Protein AF-A0A7S0NY27-F1 (afdb_monomer)

Organism: NCBI:txid127549

Mean predicted aligned error: 8.91 Å

pLDDT: mean 78.9, std 15.4, range [34.88, 95.19]

Solvent-accessible surface area (backbone atoms only — not comparable to full-atom values): 14655 Å² total; per-residue (Å²): 107,62,59,84,73,70,43,72,44,74,47,71,33,46,51,64,72,60,32,51,53,50,50,63,72,40,64,70,94,49,47,93,37,47,49,79,40,77,20,35,76,50,55,65,92,68,48,92,71,49,67,56,54,61,47,61,33,28,34,35,48,33,35,66,87,72,66,32,57,86,40,78,48,30,31,25,65,60,76,28,65,92,87,46,78,40,64,48,92,64,55,20,78,40,67,69,57,39,54,52,53,49,41,72,78,51,57,48,44,46,68,57,25,48,54,29,18,65,74,68,75,45,87,50,54,55,49,26,55,52,40,21,48,65,75,25,53,46,69,46,74,28,41,36,40,42,56,73,80,84,77,74,67,93,82,62,86,86,59,49,45,56,66,49,73,85,62,79,55,38,60,66,43,79,42,82,51,74,50,42,46,44,40,45,58,71,45,43,55,61,63,40,84,56,55,28,44,47,28,44,36,33,50,48,57,49,38,54,72,69,51,43,49,51,36,49,53,50,40,42,59,56,49,34,40,80,75,39,69,72,63,85,88,61,63,87,50,60,58,31,37,32,36,52,56,90,81,73,63,90,87,69,67,60,85,49,120

Structure (mmCIF, N/CA/C/O backbone):
data_AF-A0A7S0NY27-F1
#
_entry.id   AF-A0A7S0NY27-F1
#
loop_
_atom_site.group_PDB
_atom_site.id
_atom_site.type_symbol
_atom_site.label_atom_id
_atom_site.label_alt_id
_atom_site.label_comp_id
_atom_site.label_asym_id
_atom_site.label_entity_id
_atom_site.label_seq_id
_atom_site.pdbx_PDB_ins_code
_atom_site.Cartn_x
_atom_site.Cartn_y
_atom_site.Cartn_z
_atom_site.occupancy
_atom_site.B_iso_or_equiv
_atom_site.auth_seq_id
_atom_site.auth_comp_id
_atom_site.auth_asym_id
_atom_site.auth_atom_id
_atom_site.pdbx_PDB_model_num
ATOM 1 N N . GLN A 1 1 ? 2.245 -14.962 11.519 1.00 76.44 1 GLN A N 1
ATOM 2 C CA . GLN A 1 1 ? 2.366 -15.461 12.905 1.00 76.44 1 GLN A CA 1
ATOM 3 C C . GLN A 1 1 ? 1.130 -15.130 13.735 1.00 76.44 1 GLN A C 1
ATOM 5 O O . GLN A 1 1 ? 0.535 -16.073 14.219 1.00 76.44 1 GLN A O 1
ATOM 10 N N . ALA A 1 2 ? 0.656 -13.877 13.803 1.00 84.69 2 ALA A N 1
ATOM 11 C CA . ALA A 1 2 ? -0.540 -13.507 14.587 1.00 84.69 2 ALA A CA 1
ATOM 12 C C . ALA A 1 2 ? -1.776 -14.407 14.354 1.00 84.69 2 ALA A C 1
ATOM 14 O O . ALA A 1 2 ? -2.325 -14.956 15.303 1.00 84.69 2 ALA A O 1
ATOM 15 N N . VAL A 1 3 ? -2.157 -14.648 13.091 1.00 86.94 3 VAL A N 1
ATOM 16 C CA . VAL A 1 3 ? -3.273 -15.557 12.752 1.00 86.94 3 VAL A CA 1
ATOM 17 C C . VAL A 1 3 ? -3.019 -16.989 13.246 1.00 86.94 3 VAL A C 1
ATOM 19 O O . VAL A 1 3 ? -3.910 -17.614 13.812 1.00 86.94 3 VAL A O 1
ATOM 22 N N . LYS A 1 4 ? -1.785 -17.500 13.104 1.00 84.69 4 LYS A N 1
ATOM 23 C CA . LYS A 1 4 ? -1.393 -18.823 13.631 1.00 84.69 4 LYS A CA 1
ATOM 24 C C . LYS A 1 4 ? -1.469 -18.878 15.162 1.00 84.69 4 LYS A C 1
ATOM 26 O O . LYS A 1 4 ? -1.720 -19.938 15.714 1.00 84.69 4 LYS A O 1
ATOM 31 N N . SER A 1 5 ? -1.294 -17.741 15.831 1.00 87.94 5 SER A N 1
ATOM 32 C CA . SER A 1 5 ? -1.462 -17.568 17.277 1.00 87.94 5 SER A CA 1
ATOM 33 C C . SER A 1 5 ? -2.918 -17.293 17.694 1.00 87.94 5 SER A C 1
ATOM 35 O O . SER A 1 5 ? -3.154 -16.877 18.823 1.00 87.94 5 SER A O 1
ATOM 37 N N . GLY A 1 6 ? -3.897 -17.492 16.802 1.00 88.62 6 GLY A N 1
ATOM 38 C CA . GLY A 1 6 ? -5.328 -17.425 17.118 1.00 88.62 6 GLY A CA 1
ATOM 39 C C . GLY A 1 6 ? -6.006 -16.072 16.884 1.00 88.62 6 GLY A C 1
ATOM 40 O O . GLY A 1 6 ? -7.193 -15.940 17.184 1.00 88.62 6 GLY A O 1
ATOM 41 N N . TRP A 1 7 ? -5.305 -15.076 16.336 1.00 88.62 7 TRP A N 1
ATOM 42 C CA . TRP A 1 7 ? -5.892 -13.758 16.075 1.00 88.62 7 TRP A CA 1
ATOM 43 C C . TRP A 1 7 ? -6.929 -13.811 14.950 1.00 88.62 7 TRP A C 1
ATOM 45 O O . TRP A 1 7 ? -6.708 -14.461 13.927 1.00 88.62 7 TRP A O 1
ATOM 55 N N . ASN A 1 8 ? -8.021 -13.063 15.127 1.00 90.00 8 ASN A N 1
ATOM 56 C CA . ASN A 1 8 ? -8.934 -12.733 14.037 1.00 90.00 8 ASN A CA 1
ATOM 57 C C . ASN A 1 8 ? -8.374 -11.543 13.251 1.00 90.00 8 ASN A C 1
ATOM 59 O O . ASN A 1 8 ? -7.813 -10.620 13.844 1.00 90.00 8 ASN A O 1
ATOM 63 N N . ALA A 1 9 ? -8.522 -11.557 11.930 1.00 90.56 9 ALA A N 1
ATOM 64 C CA . ALA A 1 9 ? -7.991 -10.527 11.052 1.00 90.56 9 ALA A CA 1
ATOM 65 C C . ALA A 1 9 ? -8.989 -10.145 9.958 1.00 90.56 9 ALA A C 1
ATOM 67 O O . ALA A 1 9 ? -9.678 -10.990 9.387 1.00 90.56 9 ALA A O 1
ATOM 68 N N . VAL A 1 10 ? -8.992 -8.857 9.628 1.00 91.50 10 VAL A N 1
ATOM 69 C CA . VAL A 1 10 ? -9.555 -8.329 8.388 1.00 91.50 10 VAL A CA 1
ATOM 70 C C . VAL A 1 10 ? -8.381 -7.822 7.568 1.00 91.50 10 VAL A C 1
ATOM 72 O O . VAL A 1 10 ? -7.611 -7.000 8.059 1.00 91.50 10 VAL A O 1
ATOM 75 N N . LEU A 1 11 ? -8.212 -8.338 6.354 1.00 92.81 11 LEU A N 1
ATOM 76 C CA . LEU A 1 11 ? -7.146 -7.916 5.450 1.00 92.81 11 LEU A CA 1
ATOM 77 C C . LEU A 1 11 ? -7.759 -7.254 4.222 1.00 92.81 11 LEU A C 1
ATOM 79 O O . LEU A 1 11 ? -8.641 -7.826 3.579 1.00 92.81 11 LEU A O 1
ATOM 83 N N . LEU A 1 12 ? -7.264 -6.064 3.902 1.00 93.06 12 LEU A N 1
ATOM 84 C CA . LEU A 1 12 ? -7.588 -5.345 2.680 1.00 93.06 12 LEU A CA 1
ATOM 85 C C . LEU A 1 12 ? -6.351 -5.379 1.794 1.00 93.06 12 LEU A C 1
ATOM 87 O O . LEU A 1 12 ? -5.265 -5.021 2.240 1.00 93.06 12 LEU A O 1
ATOM 91 N N . GLU A 1 13 ? -6.520 -5.836 0.563 1.00 94.19 13 GLU A N 1
ATOM 92 C CA . GLU A 1 13 ? -5.454 -5.887 -0.433 1.00 94.19 13 GLU A CA 1
ATOM 93 C C . GLU A 1 13 ? -6.057 -5.539 -1.799 1.00 94.19 13 GLU A C 1
ATOM 95 O O . GLU A 1 13 ? -6.785 -6.362 -2.366 1.00 94.19 13 GLU A O 1
ATOM 100 N N . PRO A 1 14 ? -5.815 -4.329 -2.326 1.00 93.44 14 PRO A N 1
ATOM 101 C CA . PRO A 1 14 ? -6.421 -3.892 -3.578 1.00 93.44 14 PRO A CA 1
ATOM 102 C C . PRO A 1 14 ? -5.800 -4.526 -4.825 1.00 93.44 14 PRO A C 1
ATOM 104 O O . PRO A 1 14 ? -6.454 -4.611 -5.868 1.00 93.44 14 PRO A O 1
ATOM 107 N N . MET A 1 15 ? -4.553 -5.001 -4.759 1.00 91.81 15 MET A N 1
ATOM 108 C CA . MET A 1 15 ? -3.910 -5.622 -5.909 1.00 91.81 15 MET A CA 1
ATOM 109 C C . MET A 1 15 ? -4.382 -7.060 -6.071 1.00 91.81 15 MET A C 1
ATOM 111 O O . MET A 1 15 ? -3.984 -7.958 -5.333 1.00 91.81 15 MET A O 1
ATOM 115 N N . ALA A 1 16 ? -5.168 -7.318 -7.119 1.00 90.94 16 ALA A N 1
ATOM 116 C CA . ALA A 1 16 ? -5.785 -8.624 -7.361 1.00 90.94 16 ALA A CA 1
ATOM 117 C C . ALA A 1 16 ? -4.811 -9.815 -7.324 1.00 90.94 16 ALA A C 1
ATOM 119 O O . ALA A 1 16 ? -5.151 -10.867 -6.785 1.00 90.94 16 ALA A O 1
ATOM 12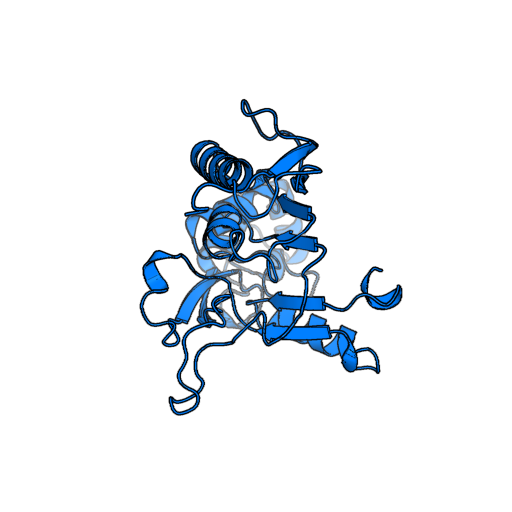0 N N . ALA A 1 17 ? -3.592 -9.649 -7.844 1.00 88.69 17 ALA A N 1
ATOM 121 C CA . ALA A 1 17 ? -2.575 -10.696 -7.793 1.00 88.69 17 ALA A CA 1
ATOM 122 C C . ALA A 1 17 ? -2.085 -10.972 -6.358 1.00 88.69 17 ALA A C 1
ATOM 124 O O . ALA A 1 17 ? -1.912 -12.131 -5.985 1.00 88.69 17 ALA A O 1
ATOM 125 N N . ALA A 1 18 ? -1.869 -9.933 -5.546 1.00 90.25 18 ALA A N 1
ATOM 126 C CA . ALA A 1 18 ? -1.492 -10.078 -4.140 1.00 90.25 18 ALA A CA 1
ATOM 127 C C . ALA A 1 18 ? -2.653 -10.647 -3.314 1.00 90.25 18 ALA A C 1
ATOM 129 O O . ALA A 1 18 ? -2.459 -11.607 -2.566 1.00 90.25 18 ALA A O 1
ATOM 130 N N . PHE A 1 19 ? -3.871 -10.157 -3.552 1.00 93.31 19 PHE A N 1
ATOM 131 C CA . PHE A 1 19 ? -5.092 -10.672 -2.944 1.00 93.31 19 PHE A CA 1
ATOM 132 C C . PHE A 1 19 ? -5.272 -12.168 -3.213 1.00 93.31 19 PHE A C 1
ATOM 134 O O . PHE A 1 19 ? -5.511 -12.928 -2.281 1.00 93.31 19 PHE A O 1
ATOM 141 N N . ALA A 1 20 ? -5.097 -12.623 -4.459 1.00 92.31 20 ALA A N 1
ATOM 142 C CA . ALA A 1 20 ? -5.211 -14.039 -4.809 1.00 92.31 20 ALA A CA 1
ATOM 143 C C . ALA A 1 20 ? -4.181 -14.907 -4.062 1.00 92.31 20 ALA A C 1
ATOM 145 O O . ALA A 1 20 ? -4.519 -15.989 -3.578 1.00 92.31 20 ALA A O 1
ATOM 146 N N . ARG A 1 21 ? -2.940 -14.419 -3.894 1.00 90.62 21 ARG A N 1
ATOM 147 C CA . ARG A 1 21 ? -1.920 -15.106 -3.080 1.00 90.62 21 ARG A CA 1
ATOM 148 C C . ARG A 1 21 ? -2.315 -15.171 -1.606 1.00 90.62 21 ARG A C 1
ATOM 150 O O . ARG A 1 21 ? -2.114 -16.208 -0.978 1.00 90.62 21 ARG A O 1
ATOM 157 N N . LEU A 1 22 ? -2.870 -14.093 -1.049 1.00 91.44 22 LEU A N 1
ATOM 158 C CA . LEU A 1 22 ? -3.378 -14.077 0.326 1.00 91.44 22 LEU A CA 1
ATOM 159 C C . LEU A 1 22 ? -4.562 -15.038 0.487 1.00 91.44 22 LEU A C 1
ATOM 161 O O . LEU A 1 22 ? -4.564 -15.839 1.417 1.00 91.44 22 LEU A O 1
ATOM 165 N N . ALA A 1 23 ? -5.515 -15.023 -0.445 1.00 92.31 23 ALA A N 1
ATOM 166 C CA . ALA A 1 23 ? -6.664 -15.921 -0.459 1.00 92.31 23 ALA A CA 1
ATOM 167 C C . ALA A 1 23 ? -6.238 -17.389 -0.502 1.00 92.31 23 ALA A C 1
ATOM 169 O O . ALA A 1 23 ? -6.686 -18.173 0.328 1.00 92.31 23 ALA A O 1
ATOM 170 N N . SE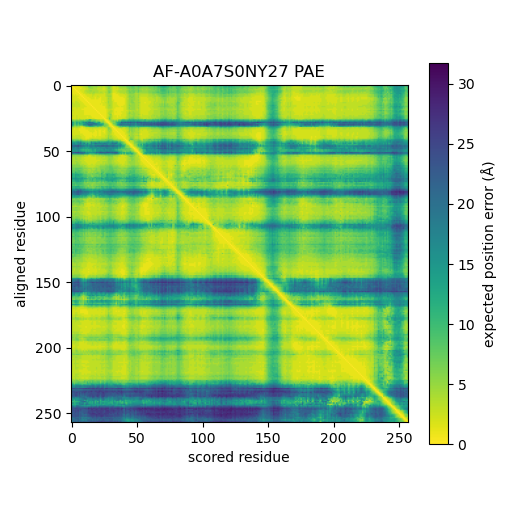R A 1 24 ? -5.300 -17.744 -1.384 1.00 91.50 24 SER A N 1
ATOM 171 C CA . SER A 1 24 ? -4.724 -19.092 -1.435 1.00 91.50 24 SER A CA 1
ATOM 172 C C . SER A 1 24 ? -3.962 -19.454 -0.154 1.00 91.50 24 SER A C 1
ATOM 174 O O . SER A 1 24 ? -4.083 -20.567 0.346 1.00 91.50 24 SER A O 1
ATOM 176 N N . ARG A 1 25 ? -3.207 -18.520 0.437 1.00 89.75 25 ARG A N 1
ATOM 177 C CA . ARG A 1 25 ? -2.477 -18.766 1.692 1.00 89.75 25 ARG A CA 1
ATOM 178 C C . ARG A 1 25 ? -3.409 -19.041 2.872 1.00 89.75 25 ARG A C 1
ATOM 180 O O . ARG A 1 25 ? -3.041 -19.812 3.756 1.00 89.75 25 ARG A O 1
ATOM 187 N N . TYR A 1 26 ? -4.572 -18.397 2.908 1.00 89.44 26 TYR A N 1
ATOM 188 C CA . TYR A 1 26 ? -5.529 -18.522 4.005 1.00 89.44 26 TYR A CA 1
ATOM 189 C C . TYR A 1 26 ? -6.692 -19.480 3.706 1.00 89.44 26 TYR A C 1
ATOM 191 O O . TYR A 1 26 ? -7.518 -19.676 4.591 1.00 89.44 26 TYR A O 1
ATOM 199 N N . SER A 1 27 ? -6.740 -20.129 2.532 1.00 83.81 27 SER A N 1
ATOM 200 C CA . SER A 1 27 ? -7.862 -20.983 2.101 1.00 83.81 27 SER A CA 1
ATOM 201 C C . SER A 1 27 ? -8.059 -22.257 2.933 1.00 83.81 27 SER A C 1
ATOM 203 O O . SER A 1 27 ? -9.171 -22.770 3.006 1.00 83.81 27 SER A O 1
ATOM 205 N N . ASN A 1 28 ? -7.014 -22.772 3.589 1.00 75.75 28 ASN A N 1
ATOM 206 C CA . ASN A 1 28 ? -7.083 -24.021 4.357 1.00 75.75 28 ASN A CA 1
ATOM 207 C C . ASN A 1 28 ? -7.416 -23.742 5.831 1.00 75.75 28 ASN A C 1
ATOM 209 O O . ASN A 1 28 ? -6.586 -23.145 6.512 1.00 75.75 28 ASN A O 1
ATOM 213 N N . HIS A 1 29 ? -8.604 -24.159 6.310 1.00 56.97 29 HIS A N 1
ATOM 214 C CA . HIS A 1 29 ? -9.129 -24.200 7.705 1.00 56.97 29 HIS A CA 1
ATOM 215 C C . HIS A 1 29 ? -8.879 -23.001 8.654 1.00 56.97 29 HIS A C 1
ATOM 217 O O . HIS A 1 29 ? -9.342 -23.000 9.792 1.00 56.97 29 HIS A O 1
ATOM 223 N N . THR A 1 30 ? -8.223 -21.941 8.190 1.00 61.34 30 THR A N 1
ATOM 224 C CA . THR A 1 30 ? -7.912 -20.712 8.933 1.00 61.34 30 THR A CA 1
ATOM 225 C C . THR A 1 30 ? -8.917 -19.597 8.606 1.00 61.34 30 THR A C 1
ATOM 227 O O . THR A 1 30 ? -8.882 -18.524 9.207 1.00 61.34 30 THR A O 1
ATOM 230 N N . LEU A 1 31 ? -9.839 -19.863 7.668 1.00 61.44 31 LEU A N 1
ATOM 231 C CA . LEU A 1 31 ? -10.811 -18.906 7.132 1.00 61.44 31 LEU A CA 1
ATOM 232 C C . LEU A 1 31 ? -11.843 -18.425 8.152 1.00 61.44 31 LEU A C 1
ATOM 234 O O . LEU A 1 31 ? -12.308 -17.299 8.029 1.00 61.44 31 LEU A O 1
ATOM 238 N N . SER A 1 32 ? -12.171 -19.203 9.190 1.00 72.50 32 SER A N 1
ATOM 239 C CA . SER A 1 32 ? -13.104 -18.716 10.220 1.00 72.50 32 SER A CA 1
ATOM 240 C C . SER A 1 32 ? -12.571 -17.493 10.975 1.00 72.50 32 SER A C 1
ATOM 242 O O . SER A 1 32 ? -13.351 -16.771 11.590 1.00 72.50 32 SER A O 1
ATOM 244 N N . ARG A 1 33 ? -11.255 -17.235 10.912 1.00 85.94 33 ARG A N 1
ATOM 245 C CA . ARG A 1 33 ? -10.593 -16.125 11.607 1.00 85.94 33 ARG A CA 1
ATOM 246 C C . ARG A 1 33 ? -10.123 -15.006 10.682 1.00 85.94 33 ARG A C 1
ATOM 248 O O . ARG A 1 33 ? -9.787 -13.938 11.182 1.00 85.94 33 ARG A O 1
ATOM 255 N N . VAL A 1 34 ? -10.069 -15.216 9.366 1.00 90.12 34 VAL A N 1
ATOM 256 C CA . VAL A 1 34 ? -9.527 -14.229 8.417 1.00 90.12 34 VAL A CA 1
ATOM 257 C C . VAL A 1 34 ? -10.576 -13.858 7.381 1.00 90.12 34 VAL A C 1
ATOM 259 O O . VAL A 1 34 ? -10.965 -14.685 6.560 1.00 90.12 34 VAL A O 1
ATOM 262 N N . ARG A 1 35 ? -10.979 -12.587 7.374 1.00 90.19 35 ARG A N 1
ATOM 263 C CA . ARG A 1 35 ? -11.806 -11.999 6.315 1.00 90.19 35 ARG A CA 1
ATOM 264 C C . ARG A 1 35 ? -10.914 -11.232 5.350 1.00 90.19 35 ARG A C 1
ATOM 266 O O . ARG A 1 35 ? -10.082 -10.434 5.779 1.00 90.19 35 ARG A O 1
ATOM 273 N N . LEU A 1 36 ? -11.074 -11.486 4.057 1.00 91.50 36 LEU A N 1
ATOM 274 C CA . LEU A 1 36 ? -10.269 -10.879 3.002 1.00 91.50 36 LEU A CA 1
ATOM 275 C C . LEU A 1 36 ? -11.153 -9.993 2.128 1.00 91.50 36 LEU A C 1
ATOM 277 O O . LEU A 1 36 ? -12.189 -10.446 1.643 1.00 91.50 36 LEU A O 1
AT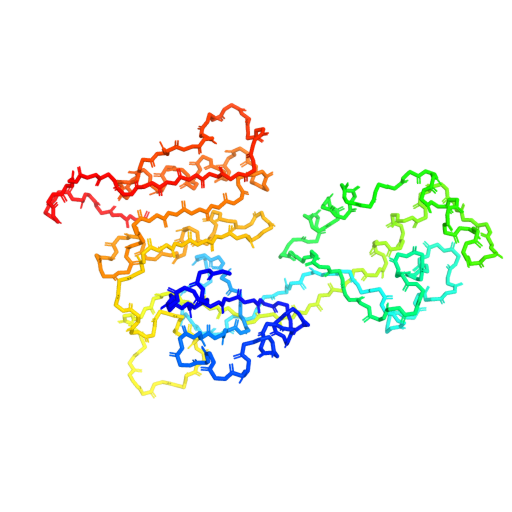OM 281 N N . HIS A 1 37 ? -10.707 -8.769 1.861 1.00 91.06 37 HIS A N 1
ATOM 282 C CA . HIS A 1 37 ? -11.374 -7.848 0.950 1.00 91.06 37 HIS A CA 1
ATOM 283 C C . HIS A 1 37 ? -10.413 -7.390 -0.148 1.00 91.06 37 HIS A C 1
ATOM 285 O O . HIS A 1 37 ? -9.368 -6.802 0.126 1.00 91.06 37 HIS A O 1
ATOM 291 N N . ASN A 1 38 ? -10.780 -7.655 -1.404 1.00 93.00 38 ASN A N 1
ATOM 292 C CA . ASN A 1 38 ? -10.103 -7.080 -2.561 1.00 93.00 38 ASN A CA 1
ATOM 293 C C . ASN A 1 38 ? -10.661 -5.675 -2.792 1.00 93.00 38 ASN A C 1
ATOM 295 O O . ASN A 1 38 ? -11.652 -5.500 -3.514 1.00 93.00 38 ASN A O 1
ATOM 299 N N . ALA A 1 39 ? -10.118 -4.731 -2.036 1.00 91.50 39 ALA A N 1
ATOM 300 C CA . ALA A 1 39 ? -10.516 -3.336 -2.014 1.00 91.50 39 ALA A CA 1
ATOM 301 C C . ALA A 1 39 ? -9.399 -2.504 -1.376 1.00 91.50 39 ALA A C 1
ATOM 303 O O . ALA A 1 39 ? -8.589 -3.024 -0.605 1.00 91.50 39 ALA A O 1
ATOM 304 N N . ALA A 1 40 ? -9.375 -1.214 -1.685 1.00 90.88 40 ALA A N 1
ATOM 305 C CA . ALA A 1 40 ? -8.490 -0.252 -1.057 1.00 90.88 40 ALA A CA 1
ATOM 306 C C . ALA A 1 40 ? -9.245 0.637 -0.074 1.00 90.88 40 ALA A C 1
ATOM 308 O O . ALA A 1 40 ? -10.456 0.804 -0.179 1.00 90.88 40 ALA A O 1
ATOM 309 N N . VAL A 1 41 ? -8.523 1.283 0.834 1.00 88.38 41 VAL A N 1
ATOM 310 C CA . VAL A 1 41 ? -9.078 2.401 1.597 1.00 88.38 41 VAL A CA 1
ATOM 311 C C . VAL A 1 41 ? -8.888 3.671 0.780 1.00 88.38 41 VAL A C 1
ATOM 313 O O . VAL A 1 41 ? -7.760 4.019 0.438 1.00 88.38 41 VAL A O 1
ATOM 316 N N . CYS A 1 42 ? -9.986 4.348 0.465 1.00 80.69 42 CYS A N 1
ATOM 317 C CA . CYS A 1 42 ? -9.969 5.526 -0.396 1.00 80.69 42 CYS A CA 1
ATOM 318 C C . CYS A 1 42 ? -10.073 6.833 0.403 1.00 80.69 42 CYS A C 1
ATOM 320 O O . CYS A 1 42 ? -10.558 6.825 1.542 1.00 80.69 42 CYS A O 1
ATOM 322 N N . PRO A 1 43 ? -9.651 7.971 -0.181 1.00 76.06 43 PRO A N 1
ATOM 323 C CA . PRO A 1 43 ? -9.676 9.263 0.493 1.00 76.06 43 PRO A CA 1
ATOM 324 C C . PRO A 1 43 ? -11.068 9.661 1.005 1.00 76.06 43 PRO A C 1
ATOM 326 O O . PRO A 1 43 ? -12.085 9.446 0.343 1.00 76.06 43 PRO A O 1
ATOM 329 N N . LYS A 1 44 ? -11.105 10.365 2.147 1.00 65.75 44 LYS A N 1
ATOM 330 C CA . LYS A 1 44 ? -12.336 10.864 2.800 1.00 65.75 44 LYS A CA 1
ATOM 331 C C . LYS A 1 44 ? -13.233 11.687 1.859 1.00 65.75 44 LYS A C 1
ATOM 333 O O . LYS A 1 44 ? -14.450 11.625 1.983 1.00 65.75 44 LYS A O 1
ATOM 338 N N . ALA A 1 45 ? -12.656 12.404 0.892 1.00 57.50 45 ALA A N 1
ATOM 339 C CA . ALA A 1 45 ? -13.400 13.203 -0.089 1.00 57.50 45 ALA A CA 1
ATOM 340 C C . ALA A 1 45 ? -14.356 12.374 -0.975 1.00 57.50 45 ALA A C 1
ATOM 342 O O . ALA A 1 45 ? -15.300 12.926 -1.527 1.00 57.50 45 ALA A O 1
ATOM 343 N N . GLN A 1 46 ? -14.151 11.056 -1.078 1.00 57.03 46 GLN A N 1
ATOM 344 C CA . GLN A 1 46 ? -15.015 10.139 -1.830 1.00 57.03 46 GLN A CA 1
ATOM 345 C C . GLN A 1 46 ? -16.043 9.408 -0.942 1.00 57.03 46 GLN A C 1
ATOM 347 O O . GLN A 1 46 ? -16.805 8.584 -1.437 1.00 57.03 46 GLN A O 1
ATOM 352 N N . LYS A 1 47 ? -16.089 9.693 0.372 1.00 54.47 47 LYS A N 1
ATOM 353 C CA . LYS A 1 47 ? -16.919 8.953 1.342 1.00 54.47 47 LYS A CA 1
ATOM 354 C C . LYS A 1 47 ? -18.398 9.320 1.370 1.00 54.47 47 LYS A C 1
ATOM 356 O O . LYS A 1 47 ? -19.165 8.523 1.897 1.00 54.47 47 LYS A O 1
ATOM 361 N N . ALA A 1 48 ? -18.797 10.493 0.873 1.00 57.44 48 ALA A N 1
ATOM 362 C CA . ALA A 1 48 ? -20.132 11.040 1.147 1.00 57.44 48 ALA A CA 1
ATOM 363 C C . ALA A 1 48 ? -21.292 10.106 0.752 1.00 57.44 48 ALA A C 1
ATOM 365 O O . ALA A 1 48 ? -22.371 10.229 1.317 1.00 57.44 48 ALA A O 1
ATOM 366 N N . SER A 1 49 ? -21.073 9.152 -0.157 1.00 56.88 49 SER A N 1
ATOM 367 C CA . SER A 1 49 ? -22.091 8.175 -0.540 1.00 56.88 49 SER A CA 1
ATOM 368 C C . SER A 1 49 ? -21.751 6.719 -0.214 1.00 56.88 49 SER A C 1
ATOM 370 O O . SER A 1 49 ? -22.642 5.884 -0.297 1.00 56.88 49 SER A O 1
ATOM 372 N N . CYS A 1 50 ? -20.497 6.363 0.105 1.00 62.09 50 CYS A N 1
ATOM 373 C CA . CYS A 1 50 ? -20.028 4.961 0.092 1.00 62.09 50 CYS A CA 1
ATOM 374 C C . CYS A 1 50 ? -20.452 4.174 -1.181 1.00 62.09 50 CYS A C 1
ATOM 376 O O . CYS A 1 50 ? -20.360 2.950 -1.220 1.00 62.09 50 CYS A O 1
ATOM 378 N N . GLN A 1 51 ? -20.909 4.852 -2.240 1.00 61.12 51 GLN A N 1
ATOM 379 C CA . GLN A 1 51 ? -21.437 4.237 -3.453 1.00 61.12 51 GLN A CA 1
ATOM 380 C C . GLN A 1 51 ? -20.264 3.930 -4.368 1.00 61.12 51 GLN A C 1
ATOM 382 O O . GLN A 1 51 ? -19.837 4.811 -5.105 1.00 61.12 51 GLN A O 1
ATOM 387 N N . GLU A 1 52 ? -19.717 2.719 -4.226 1.00 64.00 52 GLU A N 1
ATOM 388 C CA . GLU A 1 52 ? -18.628 2.113 -5.010 1.00 64.00 52 GLU A CA 1
ATOM 389 C C . GLU A 1 52 ? -17.832 3.070 -5.921 1.00 64.00 52 GLU A C 1
ATOM 391 O O . GLU A 1 52 ? -17.806 2.871 -7.140 1.00 64.00 52 GLU A O 1
ATOM 396 N N . PRO A 1 53 ? -17.117 4.086 -5.393 1.00 76.81 53 PRO A N 1
ATOM 397 C CA . PRO A 1 53 ? -16.136 4.727 -6.234 1.00 76.81 53 PRO A CA 1
ATOM 398 C C . PRO A 1 53 ? -15.065 3.667 -6.484 1.00 76.81 53 PRO A C 1
ATOM 400 O O . PRO A 1 53 ? -14.524 3.058 -5.557 1.00 76.81 53 PRO A O 1
ATOM 403 N N . THR A 1 54 ? -14.794 3.374 -7.746 1.00 86.12 54 THR A N 1
ATOM 404 C CA . THR A 1 54 ? -13.526 2.756 -8.097 1.00 86.12 54 THR A CA 1
ATOM 405 C C . THR A 1 54 ? -12.498 3.85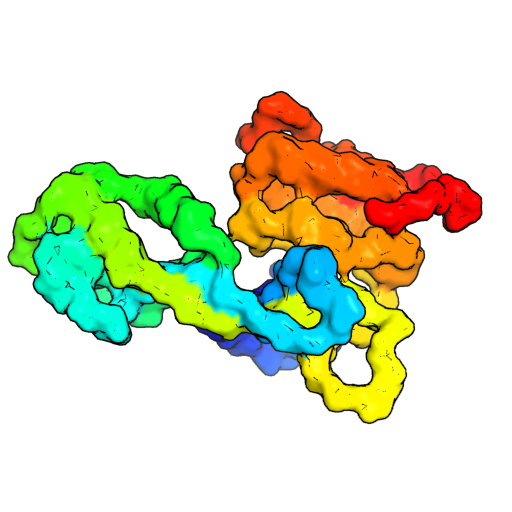6 -8.273 1.00 86.12 54 THR A C 1
ATOM 407 O O . THR A 1 54 ? -12.820 4.940 -8.762 1.00 86.12 54 THR A O 1
ATOM 410 N N . MET A 1 55 ? -11.249 3.585 -7.914 1.00 87.31 55 MET A N 1
ATOM 411 C CA . MET A 1 55 ? -10.161 4.514 -8.194 1.00 87.31 55 MET A CA 1
ATOM 412 C C . MET A 1 55 ? -9.013 3.823 -8.926 1.00 87.31 55 MET A C 1
ATOM 414 O O . MET A 1 55 ? -8.727 2.654 -8.648 1.00 87.31 55 MET A O 1
ATOM 418 N N . PRO A 1 56 ? -8.340 4.523 -9.855 1.00 92.75 56 PRO A N 1
ATOM 419 C CA . PRO A 1 56 ? -7.237 3.938 -10.591 1.00 92.75 56 PRO A CA 1
ATOM 420 C C . PRO A 1 56 ? -6.045 3.725 -9.657 1.00 92.75 56 PRO A C 1
ATOM 422 O O . PRO A 1 56 ? -5.504 4.667 -9.076 1.00 92.75 56 PRO A O 1
ATOM 425 N N . MET A 1 57 ? -5.595 2.479 -9.559 1.00 92.75 57 MET A N 1
ATOM 426 C CA . MET A 1 57 ? -4.359 2.106 -8.886 1.00 92.75 57 MET A CA 1
ATOM 427 C C . MET A 1 57 ? -3.299 1.761 -9.927 1.00 92.75 57 MET A C 1
ATOM 429 O O . MET A 1 57 ? -3.511 0.923 -10.805 1.00 92.75 57 MET A O 1
ATOM 433 N N . TYR A 1 58 ? -2.151 2.426 -9.840 1.00 94.75 58 TYR A N 1
ATOM 434 C CA . TYR A 1 58 ? -1.035 2.247 -10.756 1.00 94.75 58 TYR A CA 1
ATOM 435 C C . TYR A 1 58 ? -0.092 1.154 -10.260 1.00 94.75 58 TYR A C 1
ATOM 437 O O . TYR A 1 58 ? 0.245 1.091 -9.079 1.00 94.75 58 TYR A O 1
ATOM 445 N N . TYR A 1 59 ? 0.407 0.349 -11.190 1.00 93.44 59 TYR A N 1
ATOM 446 C CA . TYR A 1 59 ? 1.423 -0.680 -10.965 1.00 93.44 59 TYR A CA 1
ATOM 447 C C . TYR A 1 59 ? 2.317 -0.802 -12.205 1.00 93.44 59 TYR A C 1
ATOM 449 O O . TYR A 1 59 ? 2.014 -0.234 -13.257 1.00 93.44 59 TYR A O 1
ATOM 457 N N . VAL A 1 60 ? 3.435 -1.521 -12.096 1.00 91.38 60 VAL A N 1
ATOM 458 C CA . VAL A 1 60 ? 4.293 -1.850 -13.241 1.00 91.38 60 VAL A CA 1
ATOM 459 C C . VAL A 1 60 ? 4.018 -3.286 -13.664 1.00 91.38 60 VAL A C 1
ATOM 461 O O . VAL A 1 60 ? 4.100 -4.208 -12.855 1.00 91.38 60 VAL A O 1
ATOM 464 N N . ASP A 1 61 ? 3.667 -3.475 -14.927 1.00 91.06 61 ASP A N 1
ATOM 465 C CA . ASP A 1 61 ? 3.399 -4.786 -15.507 1.00 91.06 61 ASP A CA 1
ATOM 466 C C . ASP A 1 61 ? 4.678 -5.343 -16.143 1.00 91.06 61 ASP A C 1
ATOM 468 O O . ASP A 1 61 ? 5.123 -4.850 -17.180 1.00 91.06 61 ASP A O 1
ATOM 472 N N . PHE A 1 62 ? 5.296 -6.355 -15.525 1.00 88.12 62 PHE A N 1
ATOM 473 C CA . PHE A 1 62 ? 6.499 -6.972 -16.086 1.00 88.12 62 PHE A CA 1
ATOM 474 C C . PHE A 1 62 ? 6.204 -8.130 -17.053 1.00 88.12 62 PHE A C 1
ATOM 476 O O . PHE A 1 62 ? 7.127 -8.759 -17.577 1.00 88.12 62 PHE A O 1
ATOM 483 N N . THR A 1 63 ? 4.930 -8.415 -17.325 1.00 87.44 63 THR A N 1
ATOM 484 C CA . THR A 1 63 ? 4.519 -9.467 -18.255 1.00 87.44 63 THR A CA 1
ATOM 485 C C . THR A 1 63 ? 4.672 -9.027 -19.717 1.00 87.44 63 THR A C 1
ATOM 487 O O . THR A 1 63 ? 4.974 -7.873 -20.020 1.00 87.44 63 THR A O 1
ATOM 490 N N . ASN A 1 64 ? 4.448 -9.953 -20.655 1.00 86.56 64 ASN A N 1
ATOM 491 C CA . ASN A 1 64 ? 4.396 -9.624 -22.082 1.00 86.56 64 ASN A CA 1
ATOM 492 C C . ASN A 1 64 ? 3.083 -8.932 -22.499 1.00 86.56 64 ASN A C 1
ATOM 494 O O . ASN A 1 64 ? 2.936 -8.546 -23.655 1.00 86.56 64 ASN A O 1
ATOM 498 N N . ALA A 1 65 ? 2.113 -8.761 -21.591 1.00 87.19 65 ALA A N 1
ATOM 499 C CA . ALA A 1 65 ? 0.826 -8.143 -21.920 1.00 87.19 65 ALA A CA 1
ATOM 500 C C . ALA A 1 65 ? 0.972 -6.682 -22.377 1.00 87.19 65 ALA A C 1
ATOM 502 O O . ALA A 1 65 ? 0.098 -6.138 -23.046 1.00 87.19 65 ALA A O 1
ATOM 503 N N . THR A 1 66 ? 2.093 -6.035 -22.048 1.00 84.88 66 THR A N 1
ATOM 504 C CA . THR A 1 66 ? 2.390 -4.671 -22.485 1.00 84.88 66 THR A CA 1
ATOM 505 C C . THR A 1 66 ? 2.899 -4.580 -23.922 1.00 84.88 66 THR A C 1
ATOM 507 O O . THR A 1 66 ? 2.990 -3.466 -24.437 1.00 84.88 66 THR A O 1
ATOM 510 N N . GLY A 1 67 ? 3.269 -5.706 -24.546 1.00 86.19 67 GLY A N 1
ATOM 511 C CA . GLY A 1 67 ? 3.925 -5.750 -25.855 1.00 86.19 67 GLY A CA 1
ATOM 512 C C . GLY A 1 67 ? 5.355 -5.198 -25.857 1.00 86.19 67 GLY A C 1
ATOM 513 O O . GLY A 1 67 ? 5.970 -5.086 -26.913 1.00 86.19 67 GLY A O 1
ATOM 514 N N . ASN A 1 68 ? 5.906 -4.844 -24.691 1.00 84.75 68 ASN A N 1
ATOM 515 C CA . ASN A 1 68 ? 7.215 -4.198 -24.609 1.00 84.75 68 ASN A CA 1
ATOM 516 C C . ASN A 1 68 ? 8.391 -5.188 -24.570 1.00 84.75 68 ASN A C 1
ATOM 518 O O . ASN A 1 68 ? 9.550 -4.755 -24.552 1.00 84.75 68 ASN A O 1
ATOM 522 N N . TRP A 1 69 ? 8.147 -6.501 -24.547 1.00 85.88 69 TRP A N 1
ATOM 523 C CA . TRP A 1 69 ? 9.228 -7.485 -24.627 1.00 85.88 69 TRP A CA 1
ATOM 524 C C . TRP A 1 69 ? 9.958 -7.363 -25.965 1.00 85.88 69 TRP A C 1
ATOM 526 O O . TRP A 1 69 ? 9.351 -7.182 -27.015 1.00 85.88 69 TRP A O 1
ATOM 536 N N . GLY A 1 70 ? 11.288 -7.421 -25.932 1.00 80.75 70 GLY A N 1
ATOM 537 C CA . GLY A 1 70 ? 12.109 -7.229 -27.125 1.00 80.75 70 GLY A CA 1
ATOM 538 C C . GLY A 1 70 ? 12.273 -5.770 -27.557 1.00 80.75 70 GLY A C 1
ATOM 539 O O . GLY A 1 70 ? 13.091 -5.501 -28.433 1.00 80.75 70 GLY A O 1
ATOM 540 N N . THR A 1 71 ? 11.629 -4.792 -26.913 1.00 81.94 71 THR A N 1
ATOM 541 C CA . THR A 1 71 ? 11.875 -3.370 -27.223 1.00 81.94 71 THR A CA 1
ATOM 542 C C . THR A 1 71 ? 13.249 -2.930 -26.724 1.00 81.94 71 THR A C 1
ATOM 544 O O . THR A 1 71 ? 13.648 -3.278 -25.616 1.00 81.94 71 THR A O 1
ATOM 547 N N . ALA A 1 72 ? 13.991 -2.146 -27.507 1.00 77.44 72 ALA A N 1
ATOM 548 C CA . ALA A 1 72 ? 15.365 -1.751 -27.166 1.00 77.44 72 ALA A CA 1
ATOM 549 C C . ALA A 1 72 ? 15.490 -0.940 -25.859 1.00 77.44 72 ALA A C 1
ATOM 551 O O . ALA A 1 72 ? 16.582 -0.812 -25.316 1.00 77.44 72 ALA A O 1
ATOM 552 N N . GLN A 1 73 ? 14.390 -0.376 -25.353 1.00 80.31 73 GLN A N 1
ATOM 553 C CA . GLN A 1 73 ? 14.406 0.511 -24.189 1.00 80.31 73 GLN A CA 1
ATOM 554 C C . GLN A 1 73 ? 13.455 0.072 -23.067 1.00 80.31 73 GLN A C 1
ATOM 556 O O . GLN A 1 73 ? 13.661 0.488 -21.935 1.00 80.31 73 GLN A O 1
ATOM 561 N N . ALA A 1 74 ? 12.446 -0.768 -23.323 1.00 79.25 74 ALA A N 1
ATOM 562 C CA . ALA A 1 74 ? 11.379 -1.047 -22.356 1.00 79.25 74 ALA A CA 1
ATOM 563 C C . ALA A 1 74 ? 11.120 -2.542 -22.096 1.00 79.25 74 ALA A C 1
ATOM 565 O O . ALA A 1 74 ? 10.065 -2.904 -21.575 1.00 79.25 74 ALA A O 1
ATOM 566 N N . ASP A 1 75 ? 12.075 -3.414 -22.418 1.00 86.25 75 ASP A N 1
ATOM 567 C CA . ASP A 1 75 ? 11.920 -4.856 -22.231 1.00 86.25 75 ASP A CA 1
ATOM 568 C C . ASP A 1 75 ? 11.848 -5.250 -20.757 1.00 86.25 75 ASP A C 1
ATOM 570 O O . ASP A 1 75 ? 12.849 -5.300 -20.044 1.00 86.25 75 ASP A O 1
ATOM 574 N N . ALA A 1 76 ? 10.636 -5.555 -20.306 1.00 85.19 76 ALA A N 1
ATOM 575 C CA . ALA A 1 76 ? 10.347 -5.916 -18.928 1.00 85.19 76 ALA A CA 1
ATOM 576 C C . ALA A 1 76 ? 11.051 -7.196 -18.448 1.00 85.19 76 ALA A C 1
ATOM 578 O O . ALA A 1 76 ? 11.248 -7.357 -17.241 1.00 85.19 76 ALA A O 1
ATOM 579 N N . ARG A 1 77 ? 11.540 -8.052 -19.360 1.00 86.19 77 ARG A N 1
ATOM 580 C CA . ARG A 1 77 ? 12.336 -9.242 -19.000 1.00 86.19 77 ARG A CA 1
ATOM 581 C C . ARG A 1 77 ? 13.641 -8.895 -18.279 1.00 86.19 77 ARG A C 1
ATOM 583 O O . ARG A 1 77 ? 14.247 -9.725 -17.602 1.00 86.19 77 ARG A O 1
ATOM 590 N N . CYS A 1 78 ? 14.055 -7.638 -18.405 1.00 81.38 78 CYS A N 1
ATOM 591 C CA . CYS A 1 78 ? 15.131 -7.025 -17.646 1.00 81.38 78 CYS A CA 1
ATOM 592 C C . CYS A 1 78 ? 14.925 -7.120 -16.124 1.00 81.38 78 CYS A C 1
ATOM 594 O O . CYS A 1 78 ? 15.883 -7.321 -15.380 1.00 81.38 78 CYS A O 1
ATOM 596 N N . LEU A 1 79 ? 13.672 -6.999 -15.672 1.00 77.62 79 LEU A N 1
ATOM 597 C CA . LEU A 1 79 ? 13.289 -6.952 -14.259 1.00 77.62 79 LEU A CA 1
ATOM 598 C C . LEU A 1 79 ? 12.622 -8.245 -13.775 1.00 77.62 79 LEU A C 1
ATOM 600 O O . LEU A 1 79 ? 12.670 -8.532 -12.584 1.00 77.62 79 LEU A O 1
ATOM 604 N N . SER A 1 80 ? 12.070 -9.070 -14.669 1.00 69.62 80 SER A N 1
ATOM 605 C CA . SER A 1 80 ? 11.603 -10.405 -14.286 1.00 69.62 80 SER A CA 1
ATOM 606 C C . SER A 1 80 ? 12.795 -11.327 -14.005 1.00 69.62 80 SER A C 1
ATOM 608 O O . SER A 1 80 ? 13.691 -11.447 -14.850 1.00 69.62 80 SER A O 1
ATOM 610 N N . ALA A 1 81 ? 12.798 -12.050 -12.881 1.00 60.59 81 ALA A N 1
ATOM 611 C CA . ALA A 1 81 ? 13.562 -13.296 -12.808 1.00 60.59 81 ALA A CA 1
ATOM 612 C C . ALA A 1 81 ? 13.106 -14.183 -13.982 1.00 60.59 81 ALA A C 1
ATOM 614 O O . ALA A 1 81 ? 11.908 -14.245 -14.249 1.00 60.59 81 ALA A O 1
ATOM 615 N N . ALA A 1 82 ? 14.049 -14.752 -14.738 1.00 49.59 82 ALA A N 1
ATOM 616 C CA . ALA A 1 82 ? 13.824 -15.342 -16.062 1.00 49.59 82 ALA A CA 1
ATOM 617 C C . ALA A 1 82 ? 12.473 -16.084 -16.186 1.00 49.59 82 ALA A C 1
ATOM 619 O O . ALA A 1 82 ? 12.291 -17.150 -15.607 1.00 49.59 82 ALA A O 1
ATOM 620 N N . GLY A 1 83 ? 11.526 -15.496 -16.929 1.00 54.62 83 GLY A N 1
ATOM 621 C CA . GLY A 1 83 ? 10.223 -16.104 -17.233 1.00 54.62 83 GLY A CA 1
ATOM 622 C C . GLY A 1 83 ? 9.083 -15.826 -16.245 1.00 54.62 83 GLY A C 1
ATOM 623 O O . GLY A 1 83 ? 7.973 -16.303 -16.468 1.00 54.62 83 GLY A O 1
ATOM 624 N N . GLN A 1 84 ? 9.291 -15.052 -15.176 1.00 59.75 84 GLN A N 1
ATOM 625 C CA . GLN A 1 84 ? 8.197 -14.710 -14.264 1.00 59.75 84 GLN A CA 1
ATOM 626 C C . GLN A 1 84 ? 7.290 -13.622 -14.848 1.00 59.75 84 GLN A C 1
ATOM 628 O O . GLN A 1 84 ? 7.675 -12.463 -14.994 1.00 59.75 84 GLN A O 1
ATOM 633 N N . HIS A 1 85 ? 6.045 -14.008 -15.126 1.00 72.50 85 HIS A N 1
ATOM 634 C CA . HIS A 1 85 ? 4.935 -13.106 -15.411 1.00 72.50 85 HIS A CA 1
ATOM 635 C C . HIS A 1 85 ? 4.458 -12.457 -14.107 1.00 72.50 85 HIS A C 1
ATOM 637 O O . HIS A 1 85 ? 3.476 -12.893 -13.508 1.00 72.50 85 HIS A O 1
ATOM 643 N N . SER A 1 86 ? 5.182 -11.446 -13.630 1.00 81.94 86 SER A N 1
ATOM 644 C CA . SER A 1 86 ? 4.844 -10.750 -12.390 1.00 81.94 86 SER A CA 1
ATOM 645 C C . SER A 1 86 ? 4.393 -9.312 -12.633 1.00 81.94 86 SER A C 1
ATOM 647 O O . SER A 1 86 ? 4.841 -8.620 -13.544 1.00 81.94 86 SER A O 1
ATOM 649 N N . LEU A 1 87 ? 3.474 -8.862 -11.785 1.00 86.50 87 LEU A N 1
ATOM 650 C CA . LEU A 1 87 ? 3.221 -7.443 -11.564 1.00 86.50 87 LEU A CA 1
ATOM 651 C C . LEU A 1 87 ? 4.177 -6.964 -10.471 1.00 86.50 87 LEU A C 1
ATOM 653 O O . LEU A 1 87 ? 4.577 -7.762 -9.618 1.00 86.50 87 LEU A O 1
ATOM 657 N N . SER A 1 88 ? 4.531 -5.681 -10.468 1.00 86.12 88 SER A N 1
ATOM 658 C CA . SER A 1 88 ? 5.292 -5.116 -9.359 1.00 86.12 88 SER A CA 1
ATOM 659 C C . SER A 1 88 ? 4.556 -5.309 -8.038 1.00 86.12 88 SER A C 1
ATOM 661 O O . SER A 1 88 ? 3.349 -5.094 -7.958 1.00 86.12 88 SER A O 1
ATOM 663 N N . GLU A 1 89 ? 5.298 -5.674 -6.992 1.00 82.31 89 GLU A N 1
ATOM 664 C CA . GLU A 1 89 ? 4.751 -5.765 -5.631 1.00 82.31 89 GLU A CA 1
ATOM 665 C C . GLU A 1 89 ? 4.258 -4.402 -5.137 1.00 82.31 89 GLU A C 1
ATOM 667 O O . GLU A 1 89 ? 3.253 -4.317 -4.445 1.00 82.31 89 GLU A O 1
ATOM 672 N N . ILE A 1 90 ? 4.922 -3.333 -5.579 1.00 84.88 90 ILE A N 1
ATOM 673 C CA . ILE A 1 90 ? 4.573 -1.958 -5.238 1.00 84.88 90 ILE A CA 1
ATOM 674 C C . ILE A 1 90 ? 3.531 -1.444 -6.221 1.00 84.88 90 ILE A C 1
ATOM 676 O O . ILE A 1 90 ? 3.722 -1.499 -7.442 1.00 84.88 90 ILE A O 1
ATOM 680 N N . SER A 1 91 ? 2.466 -0.881 -5.672 1.00 90.50 91 SER A N 1
ATOM 681 C CA . SER A 1 91 ? 1.383 -0.214 -6.386 1.00 90.50 91 SER A CA 1
ATOM 682 C C . SER A 1 91 ? 1.004 1.066 -5.639 1.00 90.50 91 SER A C 1
ATOM 684 O O . SER A 1 91 ? 1.369 1.242 -4.481 1.00 90.50 91 SER A O 1
ATOM 686 N N . SER A 1 92 ? 0.364 2.021 -6.309 1.00 91.12 92 SER A N 1
ATOM 687 C CA . SER A 1 92 ? 0.029 3.309 -5.690 1.00 91.12 92 SER A CA 1
ATOM 688 C C . SER A 1 92 ? -1.098 4.013 -6.434 1.00 91.12 92 SER A C 1
ATOM 690 O O . SER A 1 92 ? -1.224 3.873 -7.649 1.00 91.12 92 SER A O 1
ATOM 692 N N . PHE A 1 93 ? -1.870 4.845 -5.739 1.00 90.31 93 PHE A N 1
ATOM 693 C CA . PHE A 1 93 ? -2.843 5.743 -6.370 1.00 90.31 93 PHE A CA 1
ATOM 694 C C . PHE A 1 93 ? -2.211 6.917 -7.111 1.00 90.31 93 PHE A C 1
ATOM 696 O O . PHE A 1 93 ? -2.878 7.608 -7.878 1.00 90.31 93 PHE A O 1
ATOM 703 N N . SER A 1 94 ? -0.907 7.131 -6.938 1.00 90.50 94 SER A N 1
ATOM 704 C CA . SER A 1 94 ? -0.167 8.161 -7.650 1.00 90.50 94 SER A CA 1
ATOM 705 C C . SER A 1 94 ? 0.886 7.550 -8.567 1.00 90.50 94 SER A C 1
ATOM 707 O O . SER A 1 94 ? 1.825 6.873 -8.140 1.00 90.50 94 SER A O 1
ATOM 709 N N . ARG A 1 95 ? 0.787 7.864 -9.863 1.00 92.94 95 ARG A N 1
ATOM 710 C CA . ARG A 1 95 ? 1.790 7.467 -10.858 1.00 92.94 95 ARG A CA 1
ATOM 711 C C . ARG A 1 95 ? 3.181 8.013 -10.521 1.00 92.94 95 ARG A C 1
ATOM 713 O O . ARG A 1 95 ? 4.179 7.324 -10.735 1.00 92.94 95 ARG A O 1
ATOM 720 N N . SER A 1 96 ? 3.270 9.245 -10.015 1.00 91.50 96 SER A N 1
ATOM 721 C CA . SER A 1 96 ? 4.552 9.853 -9.633 1.00 91.50 96 SER A CA 1
ATOM 722 C C . SER A 1 96 ? 5.137 9.189 -8.387 1.00 91.50 96 SER A C 1
ATOM 724 O O . SER A 1 96 ? 6.347 8.955 -8.335 1.00 91.50 96 SER A O 1
ATOM 726 N N . HIS A 1 97 ? 4.283 8.811 -7.434 1.00 89.00 97 HIS A N 1
ATOM 727 C CA . HIS A 1 97 ? 4.678 8.056 -6.252 1.00 89.00 97 HIS A CA 1
ATOM 728 C C . HIS A 1 97 ? 5.222 6.671 -6.629 1.00 89.00 97 HIS A C 1
ATOM 730 O O . HIS A 1 97 ? 6.355 6.342 -6.273 1.00 89.00 97 HIS A O 1
ATOM 736 N N . LEU A 1 98 ? 4.495 5.918 -7.464 1.00 91.38 98 LEU A N 1
ATOM 737 C CA . LEU A 1 98 ? 4.962 4.636 -8.001 1.00 91.38 98 LEU A CA 1
ATOM 738 C C . LEU A 1 98 ? 6.338 4.773 -8.670 1.00 91.38 98 LEU A C 1
ATOM 740 O O . LEU A 1 98 ? 7.257 4.016 -8.367 1.00 91.38 98 LEU A O 1
ATOM 744 N N . MET A 1 99 ? 6.518 5.769 -9.544 1.00 90.81 99 MET A N 1
ATOM 745 C CA . MET A 1 99 ? 7.800 6.019 -10.217 1.00 90.81 99 MET A CA 1
ATOM 746 C C . MET A 1 99 ? 8.949 6.299 -9.236 1.00 90.81 99 MET A C 1
ATOM 748 O O . MET A 1 99 ? 10.080 5.867 -9.478 1.00 90.81 99 MET A O 1
ATOM 752 N N . LYS A 1 100 ? 8.680 7.034 -8.148 1.00 88.62 100 LYS A N 1
ATOM 753 C CA . LYS A 1 100 ? 9.664 7.329 -7.097 1.00 88.62 100 LYS A CA 1
ATOM 754 C C . LYS A 1 100 ? 10.071 6.050 -6.363 1.00 88.62 100 LYS A C 1
ATOM 756 O O . LYS A 1 100 ? 11.266 5.796 -6.238 1.00 88.62 100 LYS A O 1
ATOM 761 N N . HIS A 1 101 ? 9.110 5.227 -5.944 1.00 85.62 101 HIS A N 1
ATOM 762 C CA . HIS A 1 101 ? 9.380 3.967 -5.240 1.00 85.62 101 HIS A CA 1
ATOM 763 C C . HIS A 1 101 ? 10.112 2.954 -6.112 1.00 85.62 101 HIS A C 1
ATOM 765 O O . HIS A 1 101 ? 11.111 2.371 -5.692 1.00 85.62 101 HIS A O 1
ATOM 771 N N . GLN A 1 102 ? 9.695 2.825 -7.369 1.00 87.12 102 GLN A N 1
ATOM 772 C CA . GLN A 1 102 ? 10.375 1.963 -8.325 1.00 87.12 102 GLN A CA 1
ATOM 773 C C . GLN A 1 102 ? 11.822 2.399 -8.564 1.00 87.12 102 GLN A C 1
ATOM 775 O O . GLN A 1 102 ? 12.697 1.549 -8.658 1.00 87.12 102 GLN A O 1
ATOM 780 N N . ARG A 1 103 ? 12.115 3.707 -8.568 1.00 84.81 103 ARG A N 1
ATOM 781 C CA . ARG A 1 103 ? 13.496 4.209 -8.654 1.00 84.81 103 ARG A CA 1
ATOM 782 C C . ARG A 1 103 ? 14.345 3.830 -7.440 1.00 84.81 103 ARG A C 1
ATOM 784 O O . ARG A 1 103 ? 15.538 3.593 -7.605 1.00 84.81 103 ARG A O 1
ATOM 791 N N . MET A 1 104 ? 13.765 3.847 -6.240 1.00 79.62 104 MET A N 1
ATOM 792 C CA . MET A 1 104 ? 14.490 3.531 -5.003 1.00 79.62 104 MET A CA 1
ATOM 793 C C . MET A 1 104 ? 14.825 2.039 -4.918 1.00 79.62 104 MET A C 1
ATOM 795 O O . MET A 1 104 ? 15.946 1.695 -4.557 1.00 79.62 104 MET A O 1
ATOM 799 N N . ASN A 1 105 ? 13.889 1.174 -5.317 1.00 72.44 105 ASN A N 1
ATOM 800 C CA . ASN A 1 105 ? 14.064 -0.280 -5.247 1.00 72.44 105 ASN A CA 1
ATOM 801 C C . ASN A 1 105 ? 14.771 -0.871 -6.472 1.00 72.44 105 ASN A C 1
ATOM 803 O O . ASN A 1 105 ? 15.477 -1.867 -6.359 1.00 72.44 105 ASN A O 1
ATOM 807 N N . ASN A 1 106 ? 14.634 -0.231 -7.632 1.00 70.19 106 ASN A N 1
ATOM 808 C CA . ASN A 1 106 ? 15.316 -0.595 -8.867 1.00 70.19 106 ASN A CA 1
ATOM 809 C C . ASN A 1 106 ? 16.172 0.593 -9.319 1.00 70.19 106 ASN A C 1
ATOM 811 O O . ASN A 1 106 ? 15.740 1.365 -10.183 1.00 70.19 106 ASN A O 1
ATOM 815 N N . PRO A 1 107 ? 17.370 0.794 -8.736 1.00 67.94 107 PRO A N 1
ATOM 816 C CA . PRO A 1 107 ? 18.196 1.939 -9.076 1.00 67.94 107 PRO A CA 1
ATOM 817 C C . PRO A 1 107 ? 18.476 1.940 -10.579 1.00 67.94 107 PRO A C 1
ATOM 819 O O . PRO A 1 107 ? 19.044 0.993 -11.122 1.00 67.94 107 PRO A O 1
ATOM 822 N N . TYR A 1 108 ? 18.105 3.033 -11.253 1.00 72.88 108 TYR A N 1
ATOM 823 C CA . TYR A 1 108 ? 18.276 3.248 -12.702 1.00 72.88 108 TYR A CA 1
ATOM 824 C C . TYR A 1 108 ? 19.746 3.398 -13.132 1.00 72.88 108 TYR A C 1
ATOM 826 O O . TYR A 1 108 ? 20.038 4.071 -14.117 1.00 72.88 108 TYR A O 1
ATOM 834 N N . GLY A 1 109 ? 20.677 2.854 -12.353 1.00 71.94 109 GLY A N 1
ATOM 835 C CA . GLY A 1 109 ? 22.103 2.952 -12.592 1.00 71.94 109 GLY A CA 1
ATOM 836 C C . GLY A 1 109 ? 22.572 1.970 -13.659 1.00 71.94 109 GLY A C 1
ATOM 837 O O . GLY A 1 109 ? 21.991 0.900 -13.857 1.00 71.94 109 GLY A O 1
ATOM 838 N N . GLY A 1 110 ? 23.701 2.307 -14.283 1.00 77.12 110 GLY A N 1
ATOM 839 C CA . GLY A 1 110 ? 24.281 1.522 -15.370 1.00 77.12 110 GLY A CA 1
ATOM 840 C C . GLY A 1 110 ? 24.496 0.047 -15.036 1.00 77.12 110 GLY A C 1
ATOM 841 O O . GLY A 1 110 ? 24.277 -0.791 -15.900 1.00 77.12 110 GLY A O 1
ATOM 842 N N . ARG A 1 111 ? 24.824 -0.304 -13.782 1.00 82.31 111 ARG A N 1
ATOM 843 C CA . ARG A 1 111 ? 25.019 -1.709 -13.367 1.00 82.31 111 ARG A CA 1
ATOM 844 C C . ARG A 1 111 ? 23.793 -2.585 -13.625 1.00 82.31 111 ARG A C 1
ATOM 846 O O . ARG A 1 111 ? 23.941 -3.709 -14.095 1.00 82.31 111 ARG A O 1
ATOM 853 N N . ALA A 1 112 ? 22.592 -2.075 -13.358 1.00 81.00 112 ALA A N 1
ATOM 854 C CA . ALA A 1 112 ? 21.373 -2.840 -13.587 1.00 81.00 112 ALA A CA 1
ATOM 855 C C . ALA A 1 112 ? 21.115 -3.035 -15.093 1.00 81.00 112 ALA A C 1
ATOM 857 O O . ALA A 1 112 ? 20.746 -4.125 -15.529 1.00 81.00 112 ALA A O 1
ATOM 858 N N . CYS A 1 113 ? 21.421 -2.020 -15.908 1.00 85.81 113 CYS A N 1
ATOM 859 C CA . CYS A 1 113 ? 21.352 -2.112 -17.367 1.00 85.81 113 CYS A CA 1
ATOM 860 C C . CYS A 1 113 ? 22.437 -3.009 -17.977 1.00 85.81 113 CYS A C 1
ATOM 862 O O . CYS A 1 113 ? 22.180 -3.668 -18.982 1.00 85.81 113 CYS A O 1
ATOM 864 N N . VAL A 1 114 ? 23.615 -3.116 -17.359 1.00 88.25 114 VAL A N 1
ATOM 865 C CA . VAL A 1 114 ? 24.644 -4.094 -17.749 1.00 88.25 114 VAL A CA 1
ATOM 866 C C . VAL A 1 114 ? 24.143 -5.519 -17.507 1.00 88.25 114 VAL A C 1
ATOM 868 O O . VAL A 1 114 ? 24.203 -6.343 -18.417 1.00 88.25 114 VAL A O 1
ATOM 871 N N . GLY A 1 115 ? 23.567 -5.802 -16.333 1.00 87.25 115 GLY A N 1
ATOM 872 C CA . GLY A 1 115 ? 22.972 -7.116 -16.049 1.00 87.25 115 GLY A CA 1
ATOM 873 C C . GLY A 1 115 ? 21.836 -7.468 -17.016 1.00 87.25 115 GLY A C 1
ATOM 874 O O . GLY A 1 115 ? 21.739 -8.594 -17.497 1.00 87.25 115 GLY A O 1
ATOM 875 N N . CYS A 1 116 ? 21.024 -6.476 -17.368 1.00 87.38 116 CYS A N 1
ATOM 876 C CA . CYS A 1 116 ? 19.987 -6.591 -18.386 1.00 87.38 116 CYS A CA 1
ATOM 877 C C . CYS A 1 116 ? 20.540 -6.904 -19.781 1.00 87.38 116 CYS A C 1
ATOM 879 O O . CYS A 1 116 ? 20.009 -7.763 -20.487 1.00 87.38 116 CYS A O 1
ATOM 881 N N . SER A 1 117 ? 21.622 -6.217 -20.156 1.00 89.88 117 SER A N 1
ATOM 882 C CA . SER A 1 117 ? 22.298 -6.392 -21.441 1.00 89.88 117 SER A CA 1
ATOM 883 C C . SER A 1 117 ? 22.857 -7.799 -21.581 1.00 89.88 117 SER A C 1
ATOM 885 O O . SER A 1 117 ? 22.622 -8.456 -22.592 1.00 89.88 117 SER A O 1
ATOM 887 N N . ALA A 1 118 ? 23.514 -8.290 -20.526 1.00 90.75 118 ALA A N 1
ATOM 888 C CA . ALA A 1 118 ? 24.017 -9.655 -20.459 1.00 90.75 118 ALA A CA 1
ATOM 889 C C . ALA A 1 118 ? 22.879 -10.685 -20.532 1.00 90.75 118 ALA A C 1
ATOM 891 O O . ALA A 1 118 ? 22.951 -11.630 -21.310 1.00 90.75 118 ALA A O 1
ATOM 892 N N . ARG A 1 119 ? 21.792 -10.476 -19.774 1.00 88.06 119 ARG A N 1
ATOM 893 C CA . ARG A 1 119 ? 20.646 -11.399 -19.738 1.00 88.06 119 ARG A CA 1
ATOM 894 C C . ARG A 1 119 ? 19.948 -11.538 -21.090 1.00 88.06 119 ARG A C 1
ATOM 896 O O . ARG A 1 119 ? 19.478 -12.619 -21.422 1.00 88.06 119 ARG A O 1
ATOM 903 N N . LEU A 1 120 ? 19.821 -10.441 -21.829 1.00 90.06 120 LEU A N 1
ATOM 904 C CA . LEU A 1 120 ? 19.030 -10.385 -23.062 1.00 90.06 120 LEU A CA 1
ATOM 905 C C . LEU A 1 120 ? 19.903 -10.334 -24.320 1.00 90.06 120 LEU A C 1
ATOM 907 O O . LEU A 1 120 ? 19.378 -10.096 -25.405 1.00 90.06 120 LEU A O 1
ATOM 911 N N . ASN A 1 121 ? 21.211 -10.558 -24.160 1.00 91.94 121 ASN A N 1
ATOM 912 C CA . ASN A 1 121 ? 22.223 -10.575 -25.212 1.00 91.94 121 ASN A CA 1
ATOM 913 C C . ASN A 1 121 ? 22.123 -9.382 -26.181 1.00 91.94 121 ASN A C 1
ATOM 915 O O . ASN A 1 121 ? 22.075 -9.547 -27.400 1.00 91.94 121 ASN A O 1
ATOM 919 N N . ARG A 1 122 ? 22.027 -8.165 -25.633 1.00 89.88 122 ARG A N 1
ATOM 920 C CA . ARG A 1 122 ? 21.966 -6.925 -26.423 1.00 89.88 122 ARG A CA 1
ATOM 921 C C . ARG A 1 122 ? 22.345 -5.699 -25.610 1.00 89.88 122 ARG A C 1
ATOM 923 O O . ARG A 1 122 ? 22.217 -5.708 -24.394 1.00 89.88 122 ARG A O 1
ATOM 930 N N . SER A 1 123 ? 22.758 -4.629 -26.281 1.00 89.75 123 SER A N 1
ATOM 931 C CA . SER A 1 123 ? 23.121 -3.374 -25.619 1.00 89.75 123 SER A CA 1
ATOM 932 C C . SER A 1 123 ? 21.890 -2.577 -25.181 1.00 89.75 123 SER A C 1
ATOM 934 O O . SER A 1 123 ? 20.916 -2.465 -25.929 1.00 89.75 123 SER A O 1
ATOM 936 N N . TYR A 1 124 ? 21.958 -1.989 -23.987 1.00 88.06 124 TYR A N 1
ATOM 937 C CA . TYR A 1 124 ? 20.952 -1.073 -23.458 1.00 88.06 124 TYR A CA 1
ATOM 938 C C . TYR A 1 124 ? 21.580 0.249 -23.008 1.00 88.06 124 TYR A C 1
ATOM 940 O O . TYR A 1 124 ? 22.716 0.264 -22.527 1.00 88.06 124 TYR A O 1
ATOM 948 N N . PRO A 1 125 ? 20.836 1.368 -23.082 1.00 87.06 125 PRO A N 1
ATOM 949 C CA . PRO A 1 125 ? 21.312 2.638 -22.554 1.00 87.06 125 PRO A CA 1
ATOM 950 C C . PRO A 1 125 ? 21.456 2.584 -21.026 1.00 87.06 125 PRO A C 1
ATOM 952 O O . PRO A 1 125 ? 20.769 1.821 -20.345 1.00 87.06 125 PRO A O 1
ATOM 955 N N . ILE A 1 126 ? 22.299 3.456 -20.464 1.00 86.00 126 ILE A N 1
ATOM 956 C CA . ILE A 1 126 ? 22.607 3.495 -19.020 1.00 86.00 126 ILE A CA 1
ATOM 957 C C . ILE A 1 126 ? 21.371 3.690 -18.120 1.00 86.00 126 ILE A C 1
ATOM 959 O O . ILE A 1 126 ? 21.397 3.350 -16.943 1.00 86.00 126 ILE A O 1
ATOM 963 N N . ASN A 1 127 ? 20.283 4.221 -18.678 1.00 83.75 127 ASN A N 1
ATOM 964 C CA . ASN A 1 127 ? 19.015 4.504 -18.014 1.00 83.75 127 ASN A CA 1
ATOM 965 C C . ASN A 1 127 ? 17.865 3.591 -18.488 1.00 83.75 127 ASN A C 1
ATOM 967 O O . ASN A 1 127 ? 16.700 3.948 -18.309 1.00 83.75 127 ASN A O 1
ATOM 971 N N . CYS A 1 128 ? 18.164 2.430 -19.079 1.00 85.12 128 CYS A N 1
ATOM 972 C CA . CYS A 1 128 ? 17.179 1.484 -19.614 1.00 85.12 128 CYS A CA 1
ATOM 973 C C . CYS A 1 128 ? 16.021 1.191 -18.646 1.00 85.12 128 CYS A C 1
ATOM 975 O O . CYS A 1 128 ? 14.859 1.237 -19.037 1.00 85.12 128 CYS A O 1
ATOM 977 N N . LEU A 1 129 ? 16.304 1.003 -17.352 1.00 84.38 129 LEU A N 1
ATOM 978 C CA . LEU A 1 129 ? 15.275 0.678 -16.363 1.00 84.38 129 LEU A CA 1
ATOM 979 C C . LEU A 1 129 ? 14.240 1.785 -16.168 1.00 84.38 129 LEU A C 1
ATOM 981 O O . LEU A 1 129 ? 13.078 1.493 -15.896 1.00 84.38 129 LEU A O 1
ATOM 985 N N . LYS A 1 130 ? 14.625 3.052 -16.366 1.00 88.50 130 LYS A N 1
ATOM 986 C CA . LYS A 1 130 ? 13.679 4.173 -16.326 1.00 88.50 130 LYS A CA 1
ATOM 987 C C . LYS A 1 130 ? 12.601 4.001 -17.395 1.00 88.50 130 LYS A C 1
ATOM 989 O O . LYS A 1 130 ? 11.431 4.266 -17.130 1.00 88.50 130 LYS A O 1
ATOM 994 N N . PHE A 1 131 ? 12.999 3.580 -18.593 1.00 89.12 131 PHE A N 1
ATOM 995 C CA . PHE A 1 131 ? 12.095 3.339 -19.711 1.00 89.12 131 PHE A CA 1
ATOM 996 C C . PHE A 1 131 ? 11.285 2.062 -19.496 1.00 89.12 131 PHE A C 1
ATOM 998 O O . PHE A 1 131 ? 10.066 2.114 -19.641 1.00 89.12 131 PHE A O 1
ATOM 1005 N N . VAL A 1 132 ? 11.918 0.973 -19.041 1.00 87.88 132 VAL A N 1
ATOM 1006 C CA . VAL A 1 132 ? 11.206 -0.251 -18.640 1.00 87.88 132 VAL A CA 1
ATOM 1007 C C . VAL A 1 132 ? 10.085 0.089 -17.665 1.00 87.88 132 VAL A C 1
ATOM 1009 O O . VAL A 1 132 ? 8.935 -0.214 -17.945 1.00 87.88 132 VAL A O 1
ATOM 1012 N N . ILE A 1 133 ? 10.358 0.799 -16.574 1.00 89.94 133 ILE A N 1
ATOM 1013 C CA . ILE A 1 133 ? 9.303 1.138 -15.617 1.00 89.94 133 ILE A CA 1
ATOM 1014 C C . ILE A 1 133 ? 8.276 2.076 -16.252 1.00 89.94 133 ILE A C 1
ATOM 1016 O O . ILE A 1 133 ? 7.097 1.743 -16.286 1.00 89.94 133 ILE A O 1
ATOM 1020 N N . LYS A 1 134 ? 8.697 3.209 -16.830 1.00 92.06 134 LYS A N 1
ATOM 1021 C CA . LYS A 1 134 ? 7.777 4.227 -17.367 1.00 92.06 134 LYS A CA 1
ATOM 1022 C C . LYS A 1 134 ? 6.801 3.673 -18.415 1.00 92.06 134 LYS A C 1
ATOM 1024 O O . LYS A 1 134 ? 5.627 4.048 -18.387 1.00 92.06 134 LYS A O 1
ATOM 1029 N N . HIS A 1 135 ? 7.273 2.830 -19.333 1.00 91.94 135 HIS A N 1
ATOM 1030 C CA . HIS A 1 135 ? 6.470 2.298 -20.442 1.00 91.94 135 HIS A CA 1
ATOM 1031 C C . HIS A 1 135 ? 5.606 1.096 -20.046 1.00 91.94 135 HIS A C 1
ATOM 1033 O O . HIS A 1 135 ? 4.611 0.806 -20.718 1.00 91.94 135 HIS A O 1
ATOM 1039 N N . ASN A 1 136 ? 5.940 0.445 -18.933 1.00 91.94 136 ASN A N 1
ATOM 1040 C CA . ASN A 1 136 ? 5.188 -0.680 -18.394 1.00 91.94 136 ASN A CA 1
ATOM 1041 C C . ASN A 1 136 ? 4.262 -0.298 -17.227 1.00 91.94 136 ASN A C 1
ATOM 1043 O O . ASN A 1 136 ? 3.606 -1.175 -16.672 1.00 91.94 136 ASN A O 1
ATOM 1047 N N . ILE A 1 137 ? 4.139 0.988 -16.865 1.00 94.25 137 ILE A N 1
ATOM 1048 C CA . ILE A 1 137 ? 3.081 1.401 -15.932 1.00 94.25 137 ILE A CA 1
ATOM 1049 C C . ILE A 1 137 ? 1.718 1.147 -16.569 1.00 94.25 137 ILE A C 1
ATOM 1051 O O . ILE A 1 137 ? 1.434 1.599 -17.686 1.00 94.25 137 ILE A O 1
ATOM 1055 N N . ARG A 1 138 ? 0.867 0.476 -15.806 1.00 95.19 138 ARG A N 1
ATOM 1056 C CA . ARG A 1 138 ? -0.550 0.269 -16.074 1.00 95.19 138 ARG A CA 1
ATOM 1057 C C . ARG A 1 138 ? -1.359 0.768 -14.886 1.00 95.19 138 ARG A C 1
ATOM 1059 O O . ARG A 1 138 ? -0.808 1.062 -13.825 1.00 95.19 138 ARG A O 1
ATOM 1066 N N . SER A 1 139 ? -2.654 0.912 -15.099 1.00 95.12 139 SER A N 1
ATOM 1067 C CA . SER A 1 139 ? -3.613 1.209 -14.048 1.00 95.12 139 SER A CA 1
ATOM 1068 C C . SER A 1 139 ? -4.750 0.213 -14.121 1.00 95.12 139 SER A C 1
ATOM 1070 O O . SER A 1 139 ? -5.118 -0.243 -15.204 1.00 95.12 139 SER A O 1
ATOM 1072 N N . ARG A 1 140 ? -5.310 -0.104 -12.962 1.00 93.69 140 ARG A N 1
ATOM 1073 C CA . ARG A 1 140 ? -6.561 -0.837 -12.848 1.00 93.69 140 ARG A CA 1
ATOM 1074 C C . ARG A 1 140 ? -7.417 -0.154 -11.801 1.00 93.69 140 ARG A C 1
ATOM 1076 O O . ARG A 1 140 ? -6.906 0.272 -10.770 1.00 93.69 140 ARG A O 1
ATOM 1083 N N . ASP A 1 141 ? -8.706 -0.100 -12.072 1.00 92.94 141 ASP A N 1
ATOM 1084 C CA . ASP A 1 141 ? -9.686 0.383 -11.120 1.00 92.94 141 ASP A CA 1
ATOM 1085 C C . ASP A 1 141 ? -9.841 -0.620 -9.973 1.00 92.94 141 ASP A C 1
ATOM 1087 O O . ASP A 1 141 ? -10.086 -1.813 -10.186 1.00 92.94 141 ASP A O 1
ATOM 1091 N N . VAL A 1 142 ? -9.641 -0.134 -8.749 1.00 90.75 142 VAL A N 1
ATOM 1092 C CA . VAL A 1 142 ? -9.823 -0.903 -7.516 1.00 90.75 142 VAL A CA 1
ATOM 1093 C C . VAL A 1 142 ? -11.019 -0.361 -6.757 1.00 90.75 142 VAL A C 1
ATOM 1095 O O . VAL A 1 142 ? -11.273 0.843 -6.756 1.00 90.75 142 VAL A O 1
ATOM 1098 N N . ARG A 1 143 ? -11.766 -1.259 -6.116 1.00 89.56 143 ARG A N 1
ATOM 1099 C CA . ARG A 1 143 ? -12.934 -0.879 -5.320 1.00 89.56 143 ARG A CA 1
ATOM 1100 C C . ARG A 1 143 ? -12.499 -0.174 -4.047 1.00 89.56 143 ARG A C 1
ATOM 1102 O O . ARG A 1 143 ? -11.549 -0.610 -3.397 1.00 89.56 143 ARG A O 1
ATOM 1109 N N . CYS A 1 144 ? -13.245 0.849 -3.667 1.00 85.12 144 CYS A N 1
ATOM 1110 C CA . CYS A 1 144 ? -13.094 1.494 -2.378 1.00 85.12 144 CYS A CA 1
ATOM 1111 C C . CYS A 1 144 ? -13.847 0.741 -1.281 1.00 85.12 144 CYS A C 1
ATOM 1113 O O . CYS A 1 144 ? -14.998 0.343 -1.442 1.00 85.12 144 CYS A O 1
ATOM 1115 N N . ALA A 1 145 ? -13.176 0.554 -0.152 1.00 84.69 145 ALA A N 1
ATOM 1116 C CA . ALA A 1 145 ? -13.728 0.010 1.071 1.00 84.69 145 ALA A CA 1
ATOM 1117 C C . ALA A 1 145 ? -14.022 1.149 2.049 1.00 84.69 145 ALA A C 1
ATOM 1119 O O . ALA A 1 145 ? -13.279 2.135 2.122 1.00 84.69 145 ALA A O 1
ATOM 1120 N N . CYS A 1 146 ? -15.080 0.988 2.836 1.00 79.50 146 CYS A N 1
ATOM 1121 C CA . CYS A 1 146 ? -15.463 1.953 3.853 1.00 79.50 146 CYS A CA 1
ATOM 1122 C C . CYS A 1 146 ? -15.450 1.285 5.229 1.00 79.50 146 CYS A C 1
ATOM 1124 O O . CYS A 1 146 ? -15.828 0.127 5.392 1.00 79.50 146 CYS A O 1
ATOM 1126 N N . PHE A 1 147 ? -14.981 2.028 6.229 1.00 79.19 147 PHE A N 1
ATOM 1127 C CA . PHE A 1 147 ? -14.981 1.576 7.622 1.00 79.19 147 PHE A CA 1
ATOM 1128 C C . PHE A 1 147 ? -16.251 1.986 8.381 1.00 79.19 147 PHE A C 1
ATOM 1130 O O . PHE A 1 147 ? -16.422 1.612 9.539 1.00 79.19 147 PHE A O 1
ATOM 1137 N N . ASP A 1 148 ? -17.111 2.790 7.757 1.00 68.81 148 ASP A N 1
ATOM 1138 C CA . ASP A 1 148 ? -18.328 3.300 8.372 1.00 68.81 148 ASP A CA 1
ATOM 1139 C C . ASP A 1 148 ? -19.434 2.240 8.311 1.00 68.81 148 ASP A C 1
ATOM 1141 O O . ASP A 1 148 ? -20.113 2.089 7.303 1.00 68.81 148 ASP A O 1
ATOM 1145 N N . GLY A 1 149 ? -19.615 1.515 9.417 1.00 55.62 149 GLY A N 1
ATOM 1146 C CA . GLY A 1 149 ? -20.682 0.521 9.583 1.00 55.62 149 GLY A CA 1
ATOM 1147 C C . GLY A 1 149 ? -22.044 1.083 10.021 1.00 55.62 149 GLY A C 1
ATOM 1148 O O . GLY A 1 149 ? -22.913 0.296 10.376 1.00 55.62 149 GLY A O 1
ATOM 1149 N N . ASP A 1 150 ? -22.244 2.409 10.040 1.00 45.72 150 ASP A N 1
ATOM 1150 C CA . ASP A 1 150 ? -23.412 3.017 10.715 1.00 45.72 150 ASP A CA 1
ATOM 1151 C C . ASP A 1 150 ? -24.549 3.479 9.780 1.00 45.72 150 ASP A C 1
ATOM 1153 O O . ASP A 1 150 ? -25.562 3.948 10.289 1.00 45.72 150 ASP A O 1
ATOM 1157 N N . ALA A 1 151 ? -24.452 3.385 8.446 1.00 44.44 151 ALA A N 1
ATOM 1158 C CA . ALA A 1 151 ? -25.485 4.010 7.600 1.00 44.44 151 ALA A CA 1
ATOM 1159 C C . ALA A 1 151 ? -25.638 3.466 6.170 1.00 44.44 151 ALA A C 1
ATOM 1161 O O . ALA A 1 151 ? -25.806 4.244 5.235 1.00 44.44 151 ALA A O 1
ATOM 1162 N N . ALA A 1 152 ? -25.653 2.150 5.976 1.00 44.31 152 ALA A N 1
ATOM 1163 C CA . ALA A 1 152 ? -26.449 1.627 4.868 1.00 44.31 152 ALA A CA 1
ATOM 1164 C C . ALA A 1 152 ? -27.748 1.079 5.478 1.00 44.31 152 ALA A C 1
ATOM 1166 O O . ALA A 1 152 ? -27.681 0.074 6.191 1.00 44.31 152 ALA A O 1
ATOM 1167 N N . PRO A 1 153 ? -28.913 1.728 5.268 1.00 47.06 153 PRO A N 1
ATOM 1168 C CA . PRO A 1 153 ? -30.192 1.078 5.520 1.00 47.06 153 PRO A CA 1
ATOM 1169 C C . PRO A 1 153 ? -30.157 -0.295 4.842 1.00 47.06 153 PRO A C 1
ATOM 1171 O O . PRO A 1 153 ? -29.668 -0.408 3.718 1.00 47.06 153 PRO A O 1
ATOM 1174 N N . HIS A 1 154 ? -30.628 -1.333 5.531 1.00 50.84 154 HIS A N 1
ATOM 1175 C CA . HIS A 1 154 ? -30.494 -2.740 5.129 1.00 50.84 154 HIS A CA 1
ATOM 1176 C C . HIS A 1 154 ? -31.073 -3.099 3.737 1.00 50.84 154 HIS A C 1
ATOM 1178 O O . HIS A 1 154 ? -30.900 -4.238 3.299 1.00 50.84 154 HIS A O 1
ATOM 1184 N N . ASP A 1 155 ? -31.682 -2.138 3.036 1.00 52.25 155 ASP A N 1
ATOM 1185 C CA . ASP A 1 155 ? -32.478 -2.325 1.825 1.00 52.25 155 ASP A CA 1
ATOM 1186 C C . ASP A 1 155 ? -31.851 -1.756 0.532 1.00 52.25 155 ASP A C 1
ATOM 1188 O O . ASP A 1 155 ? -32.412 -1.956 -0.543 1.00 52.25 155 ASP A O 1
ATOM 1192 N N . GLU A 1 156 ? -30.684 -1.098 0.578 1.00 45.75 156 GLU A N 1
ATOM 1193 C CA . GLU A 1 156 ? -29.991 -0.616 -0.636 1.00 45.75 156 GLU A CA 1
ATOM 1194 C C . GLU A 1 156 ? -28.987 -1.653 -1.197 1.00 45.75 156 GLU A C 1
ATOM 1196 O O . GLU A 1 156 ? -28.393 -2.430 -0.434 1.00 45.75 156 GLU A O 1
ATOM 1201 N N . PRO A 1 157 ? -28.761 -1.697 -2.529 1.00 46.44 157 PRO A N 1
ATOM 1202 C CA . PRO A 1 157 ? -27.882 -2.677 -3.157 1.00 46.44 157 PRO A CA 1
ATOM 1203 C C . PRO A 1 157 ? -26.469 -2.592 -2.574 1.00 46.44 157 PRO A C 1
ATOM 1205 O O . PRO A 1 157 ? -25.801 -1.560 -2.630 1.00 46.44 157 PRO A O 1
ATOM 1208 N N . ARG A 1 158 ? -26.014 -3.709 -2.000 1.00 50.59 158 ARG A N 1
ATOM 1209 C CA . ARG A 1 158 ? -24.733 -3.865 -1.298 1.00 50.59 158 ARG A CA 1
ATOM 1210 C C . ARG A 1 158 ? -23.545 -3.682 -2.248 1.00 50.59 158 ARG A C 1
ATOM 1212 O O . ARG A 1 158 ? -23.002 -4.665 -2.743 1.00 50.59 158 ARG A O 1
ATOM 1219 N N . GLY A 1 159 ? -23.149 -2.438 -2.490 1.00 51.66 159 GLY A N 1
ATOM 1220 C CA . GLY A 1 159 ? -21.912 -2.112 -3.198 1.00 51.66 159 GLY A CA 1
ATOM 1221 C C . GLY A 1 159 ? -20.738 -1.826 -2.250 1.00 51.66 159 GLY A C 1
ATOM 1222 O O . GLY A 1 159 ? -19.623 -2.321 -2.415 1.00 51.66 159 GLY A O 1
ATOM 1223 N N . ALA A 1 160 ? -20.982 -1.084 -1.167 1.00 55.22 160 ALA A N 1
ATOM 1224 C CA . ALA A 1 160 ? -19.948 -0.832 -0.168 1.00 55.22 160 ALA A CA 1
ATOM 1225 C C . ALA A 1 160 ? -19.541 -2.117 0.564 1.00 55.22 160 ALA A C 1
ATOM 1227 O O . ALA A 1 160 ? -20.362 -2.832 1.142 1.00 55.22 160 ALA A O 1
ATOM 1228 N N . VAL A 1 161 ? -18.235 -2.371 0.604 1.00 58.09 161 VAL A N 1
ATOM 1229 C CA . VAL A 1 161 ? -17.658 -3.378 1.490 1.00 58.09 161 VAL A CA 1
ATOM 1230 C C . VAL A 1 161 ? -17.617 -2.791 2.900 1.00 58.09 161 VAL A C 1
ATOM 1232 O O . VAL A 1 161 ? -16.746 -1.969 3.183 1.00 58.09 161 VAL A O 1
ATOM 1235 N N . ASP A 1 162 ? -18.533 -3.214 3.779 1.00 68.12 162 ASP A N 1
ATOM 1236 C CA . ASP A 1 162 ? -18.393 -2.997 5.224 1.00 68.12 162 ASP A CA 1
ATOM 1237 C C . ASP A 1 162 ? -17.221 -3.841 5.734 1.00 68.12 162 ASP A C 1
ATOM 1239 O O . ASP A 1 162 ? -17.310 -5.056 5.937 1.00 68.12 162 ASP A O 1
ATOM 1243 N N . VAL A 1 163 ? -16.081 -3.176 5.883 1.00 76.19 163 VAL A N 1
ATOM 1244 C CA . VAL A 1 163 ? -14.818 -3.798 6.279 1.00 76.19 163 VAL A CA 1
ATOM 1245 C C . VAL A 1 163 ? -14.872 -4.281 7.724 1.00 76.19 163 VAL A C 1
ATOM 1247 O O . VAL A 1 163 ? -14.301 -5.324 8.068 1.00 76.19 163 VAL A O 1
ATOM 1250 N N . LEU A 1 164 ? -15.532 -3.514 8.595 1.00 75.19 164 LEU A N 1
ATOM 1251 C CA . LEU A 1 164 ? -15.548 -3.808 10.020 1.00 75.19 164 LEU A CA 1
ATOM 1252 C C . LEU A 1 164 ? -16.651 -4.806 10.353 1.00 75.19 164 LEU A C 1
ATOM 1254 O O . LEU A 1 164 ? -16.376 -5.685 11.165 1.00 75.19 164 LEU A O 1
ATOM 1258 N N . GLY A 1 165 ? -17.797 -4.805 9.666 1.00 61.75 165 GLY A N 1
ATOM 1259 C CA . GLY A 1 165 ? -18.706 -5.952 9.520 1.00 61.75 165 GLY A CA 1
ATOM 1260 C C . GLY A 1 165 ? -18.963 -6.742 10.800 1.00 61.75 165 GLY A C 1
ATOM 1261 O O . GLY A 1 165 ? -18.859 -7.968 10.787 1.00 61.75 165 GLY A O 1
ATOM 1262 N N . GLY A 1 166 ? -19.149 -6.060 11.932 1.00 60.62 166 GLY A N 1
ATOM 1263 C CA . GLY A 1 166 ? -19.359 -6.697 13.234 1.00 60.62 166 GLY A CA 1
ATOM 1264 C C . GLY A 1 166 ? -18.121 -7.260 13.946 1.00 60.62 166 GLY A C 1
ATOM 1265 O O . GLY A 1 166 ? -18.304 -8.063 14.851 1.00 60.62 166 GLY A O 1
ATOM 1266 N N . VAL A 1 167 ? -16.884 -6.871 13.599 1.00 67.75 167 VAL A N 1
ATOM 1267 C CA . VAL A 1 167 ? -15.683 -7.139 14.420 1.00 67.75 167 VAL A CA 1
ATOM 1268 C C . VAL A 1 167 ? -15.781 -6.278 15.676 1.00 67.75 167 VAL A C 1
ATOM 1270 O O . VAL A 1 167 ? -15.578 -5.063 15.601 1.00 67.75 167 VAL A O 1
ATOM 1273 N N . PRO A 1 168 ? -16.113 -6.868 16.836 1.00 61.78 168 PRO A N 1
ATOM 1274 C CA . PRO A 1 168 ? -16.189 -6.111 18.062 1.00 61.78 168 PRO A CA 1
ATOM 1275 C C . PRO A 1 168 ? -14.755 -5.977 18.570 1.00 61.78 168 PRO A C 1
ATOM 1277 O O . PRO A 1 168 ? -14.127 -6.982 18.897 1.00 61.78 168 PRO A O 1
ATOM 1280 N N . ASN A 1 169 ? -14.242 -4.749 18.651 1.00 79.69 169 ASN A N 1
ATOM 1281 C CA . ASN A 1 169 ? -12.967 -4.423 19.292 1.00 79.69 169 ASN A CA 1
ATOM 1282 C C . ASN A 1 169 ? -11.702 -4.785 18.484 1.00 79.69 169 ASN A C 1
ATOM 1284 O O . ASN A 1 169 ? -11.030 -5.796 18.719 1.00 79.69 169 ASN A O 1
ATOM 1288 N N . THR A 1 170 ? -11.318 -3.897 17.566 1.00 87.19 170 THR A N 1
ATOM 1289 C CA . THR A 1 170 ? -10.006 -3.954 16.911 1.00 87.19 170 THR A CA 1
ATOM 1290 C C . THR A 1 170 ? -8.908 -3.768 17.959 1.00 87.19 170 THR A C 1
ATOM 1292 O O . THR A 1 170 ? -8.802 -2.727 18.590 1.00 87.19 170 THR A O 1
ATOM 1295 N N . SER A 1 171 ? -8.048 -4.766 18.162 1.00 90.69 171 SER A N 1
ATOM 1296 C CA . SER A 1 171 ? -6.899 -4.602 19.071 1.00 90.69 171 SER A CA 1
ATOM 1297 C C . SER A 1 171 ? -5.727 -3.887 18.398 1.00 90.69 171 SER A C 1
ATOM 1299 O O . SER A 1 171 ? -4.997 -3.143 19.047 1.00 90.69 171 SER A O 1
ATOM 1301 N N . LEU A 1 172 ? -5.548 -4.101 17.096 1.00 92.19 172 LEU A N 1
ATOM 1302 C CA . LEU A 1 172 ? -4.399 -3.627 16.337 1.00 92.19 172 LEU A CA 1
ATOM 1303 C C . LEU A 1 172 ? -4.829 -3.234 14.924 1.00 92.19 172 LEU A C 1
ATOM 1305 O O . LEU A 1 172 ? -5.452 -4.034 14.230 1.00 92.19 172 LEU A O 1
ATOM 1309 N N . LEU A 1 173 ? -4.442 -2.033 14.505 1.00 93.19 173 LEU A N 1
ATOM 1310 C CA . LEU A 1 173 ? -4.512 -1.566 13.126 1.00 93.19 173 LEU A CA 1
ATOM 1311 C C . LEU A 1 173 ? -3.090 -1.501 12.561 1.00 93.19 173 LEU A C 1
ATOM 1313 O O . LEU A 1 173 ? -2.236 -0.821 13.127 1.00 93.19 173 LEU A O 1
ATOM 1317 N N . VAL A 1 174 ? -2.842 -2.219 11.466 1.00 94.38 174 VAL A N 1
ATOM 1318 C CA . VAL A 1 174 ? -1.574 -2.176 10.725 1.00 94.38 174 VAL A CA 1
ATOM 1319 C C . VAL A 1 174 ? -1.847 -1.596 9.349 1.00 94.38 174 VAL A C 1
ATOM 1321 O O . VAL A 1 174 ? -2.770 -2.045 8.671 1.00 94.38 174 VAL A O 1
ATOM 1324 N N . ILE A 1 175 ? -1.057 -0.603 8.961 1.00 93.62 175 ILE A N 1
ATOM 1325 C CA . ILE A 1 175 ? -1.196 0.124 7.707 1.00 93.62 175 ILE A CA 1
ATOM 1326 C C . ILE A 1 175 ? 0.148 0.072 6.990 1.00 93.62 175 ILE A C 1
ATOM 1328 O O . ILE A 1 175 ? 1.182 0.414 7.556 1.00 93.62 175 ILE A O 1
ATOM 1332 N N . ASP A 1 176 ? 0.108 -0.395 5.754 1.00 90.75 176 ASP A N 1
ATOM 1333 C CA . ASP A 1 176 ? 1.211 -0.335 4.807 1.00 90.75 176 ASP A CA 1
ATOM 1334 C C . ASP A 1 176 ? 0.579 0.030 3.466 1.00 90.75 176 ASP A C 1
ATOM 1336 O O . ASP A 1 176 ? 0.153 -0.825 2.690 1.00 90.75 176 ASP A O 1
ATOM 1340 N N . ALA A 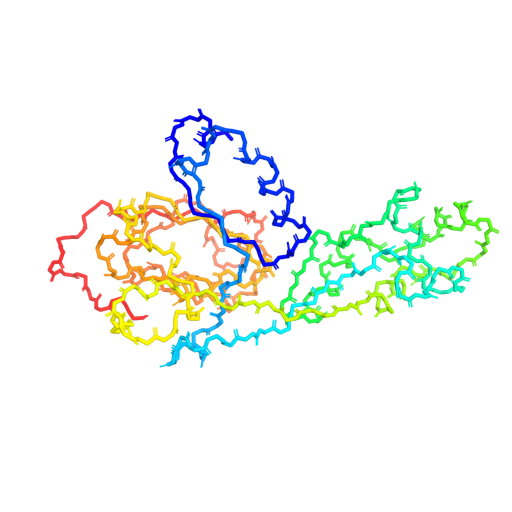1 177 ? 0.326 1.328 3.303 1.00 90.38 177 ALA A N 1
ATOM 1341 C CA . ALA A 1 177 ? -0.445 1.865 2.186 1.00 90.38 177 ALA A CA 1
ATOM 1342 C C . ALA A 1 177 ? 0.445 2.617 1.193 1.00 90.38 177 ALA A C 1
ATOM 1344 O O . ALA A 1 177 ? -0.055 3.470 0.455 1.00 90.38 177 ALA A O 1
ATOM 1345 N N . GLU A 1 178 ? 1.754 2.326 1.197 1.00 86.06 178 GLU A N 1
ATOM 1346 C CA . GLU A 1 178 ? 2.737 2.875 0.262 1.00 86.06 178 GLU A CA 1
ATOM 1347 C C . GLU A 1 178 ? 2.528 4.389 0.065 1.00 86.06 178 GLU A C 1
ATOM 1349 O O . GLU A 1 178 ? 2.314 4.865 -1.051 1.00 86.06 178 GLU A O 1
ATOM 1354 N N . GLY A 1 179 ? 2.506 5.153 1.165 1.00 84.44 179 GLY A N 1
ATOM 1355 C CA . GLY A 1 179 ? 2.427 6.620 1.146 1.00 84.44 179 GLY A CA 1
ATOM 1356 C C . GLY A 1 179 ? 1.024 7.210 1.230 1.00 84.44 179 GLY A C 1
ATOM 1357 O O . GLY A 1 179 ? 0.887 8.429 1.125 1.00 84.44 179 GLY A O 1
ATOM 1358 N N . HIS A 1 180 ? 0.005 6.375 1.433 1.00 89.56 180 HIS A N 1
ATOM 1359 C CA . HIS A 1 180 ? -1.378 6.785 1.707 1.00 89.56 180 HIS A CA 1
ATOM 1360 C C . HIS A 1 180 ? -1.823 6.474 3.147 1.00 89.56 180 HIS A C 1
ATOM 1362 O O . HIS A 1 180 ? -3.013 6.461 3.455 1.00 89.56 180 HIS A O 1
ATOM 1368 N N . ASP A 1 181 ? -0.879 6.222 4.052 1.00 91.44 181 ASP A N 1
ATOM 1369 C CA . ASP A 1 181 ? -1.141 5.814 5.433 1.00 91.44 181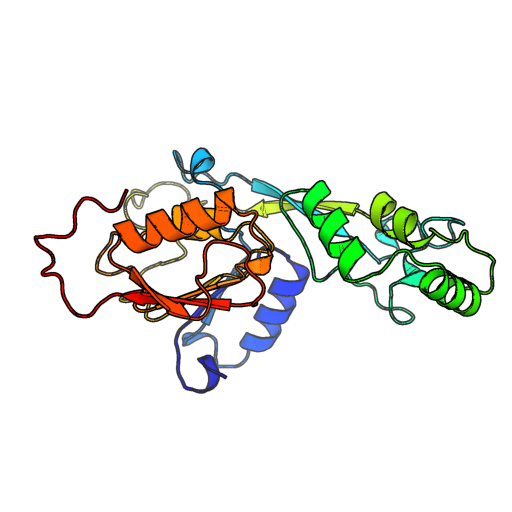 ASP A CA 1
ATOM 1370 C C . ASP A 1 181 ? -1.999 6.830 6.210 1.00 91.44 181 ASP A C 1
ATOM 1372 O O . ASP A 1 181 ? -2.893 6.453 6.966 1.00 91.44 181 ASP A O 1
ATOM 1376 N N . ASP A 1 182 ? -1.780 8.126 5.989 1.00 91.25 182 ASP A N 1
ATOM 1377 C CA . ASP A 1 182 ? -2.558 9.220 6.579 1.00 91.25 182 ASP A CA 1
ATOM 1378 C C . ASP A 1 182 ? -4.022 9.231 6.116 1.00 91.25 182 ASP A C 1
ATOM 1380 O O . ASP A 1 182 ? -4.910 9.539 6.908 1.00 91.25 182 ASP A O 1
ATOM 1384 N N . GLU A 1 183 ? -4.297 8.851 4.867 1.00 90.25 183 GLU A N 1
ATOM 1385 C CA . GLU A 1 183 ? -5.664 8.714 4.355 1.00 90.25 183 GLU A CA 1
ATOM 1386 C C . GLU A 1 183 ? -6.374 7.526 5.003 1.00 90.25 183 GLU A C 1
ATOM 1388 O O . GLU A 1 183 ? -7.551 7.637 5.351 1.00 90.25 183 GLU A O 1
ATOM 1393 N N . VAL A 1 184 ? -5.659 6.421 5.242 1.00 91.56 184 VAL A N 1
ATOM 1394 C CA . VAL A 1 184 ? -6.202 5.280 5.989 1.00 91.56 184 VAL A CA 1
ATOM 1395 C C . VAL A 1 184 ? -6.531 5.681 7.422 1.00 91.56 184 VAL A C 1
ATOM 1397 O O . VAL A 1 184 ? -7.634 5.403 7.894 1.00 91.56 184 VAL A O 1
ATOM 1400 N N . ILE A 1 185 ? -5.620 6.388 8.095 1.00 91.94 185 ILE A N 1
ATOM 1401 C CA . ILE A 1 185 ? -5.831 6.911 9.453 1.00 91.94 185 ILE A CA 1
ATOM 1402 C C . ILE A 1 185 ? -7.017 7.886 9.480 1.00 91.94 185 ILE A C 1
ATOM 1404 O O . ILE A 1 185 ? -7.841 7.827 10.389 1.00 91.94 185 ILE A O 1
ATOM 1408 N N . ALA A 1 186 ? -7.144 8.756 8.476 1.00 89.88 186 ALA A N 1
ATOM 1409 C CA . ALA A 1 186 ? -8.264 9.687 8.354 1.00 89.88 186 ALA A CA 1
ATOM 1410 C C . ALA A 1 186 ? -9.600 8.994 8.054 1.00 89.88 186 ALA A C 1
ATOM 1412 O O . ALA A 1 186 ? -10.657 9.487 8.453 1.00 89.88 186 ALA A O 1
ATOM 1413 N N . ALA A 1 187 ? -9.569 7.869 7.339 1.00 86.81 187 ALA A N 1
ATOM 1414 C CA . ALA A 1 187 ? -10.754 7.099 7.007 1.00 86.81 187 ALA A CA 1
ATOM 1415 C C . ALA A 1 187 ? -11.209 6.183 8.150 1.00 86.81 187 ALA A C 1
ATOM 1417 O O . ALA A 1 187 ? -12.406 5.894 8.234 1.00 86.81 187 ALA A O 1
ATOM 1418 N N . TYR A 1 188 ? -10.296 5.715 8.999 1.00 88.81 188 TYR A N 1
ATOM 1419 C CA . TYR A 1 188 ? -10.604 4.782 10.076 1.00 88.81 188 TYR A CA 1
ATOM 1420 C C . TYR A 1 188 ? -11.407 5.468 11.208 1.00 88.81 188 TYR A C 1
ATOM 1422 O O . TYR A 1 188 ? -11.064 6.579 11.615 1.00 88.81 188 TYR A O 1
ATOM 1430 N N . PRO A 1 189 ? -12.457 4.832 11.769 1.00 86.81 189 PRO A N 1
ATOM 1431 C CA . PRO A 1 189 ? -13.336 5.423 12.782 1.00 86.81 189 PRO A CA 1
ATOM 1432 C C . PRO A 1 189 ? -12.699 5.412 14.185 1.00 86.81 189 PRO A C 1
ATOM 1434 O O . PRO A 1 189 ? -13.203 4.777 15.112 1.00 86.81 189 PRO A O 1
ATOM 1437 N N . LEU A 1 190 ? -11.580 6.122 14.357 1.00 86.81 190 LEU A N 1
ATOM 1438 C CA . LEU A 1 190 ? -10.808 6.177 15.608 1.00 86.81 190 LEU A CA 1
ATOM 1439 C C . LEU A 1 190 ? -11.624 6.693 16.805 1.00 86.81 190 LEU A C 1
ATOM 1441 O O . LEU A 1 190 ? -11.371 6.286 17.937 1.00 86.81 190 LEU A O 1
ATOM 1445 N N . GLY A 1 191 ? -12.624 7.542 16.555 1.00 83.69 191 GLY A N 1
ATOM 1446 C CA . GLY A 1 191 ? -13.518 8.080 17.582 1.00 83.69 191 GLY A CA 1
ATOM 1447 C C . GLY A 1 191 ? -14.593 7.111 18.083 1.00 83.69 191 GLY A C 1
ATOM 1448 O O . GLY A 1 191 ? -15.219 7.387 19.102 1.00 83.69 191 GLY A O 1
ATOM 1449 N N . ARG A 1 192 ? -14.834 5.973 17.411 1.00 81.88 192 ARG A N 1
ATOM 1450 C CA . ARG A 1 192 ? -15.881 5.021 17.821 1.00 81.88 192 ARG A CA 1
ATOM 1451 C C . ARG A 1 192 ? -15.335 4.036 18.859 1.00 81.88 192 ARG A C 1
ATOM 1453 O O . ARG A 1 192 ? -14.504 3.202 18.495 1.00 81.88 192 ARG A O 1
ATOM 1460 N N . PRO A 1 193 ? -15.842 4.011 20.109 1.00 78.94 193 PRO A N 1
ATOM 1461 C CA . PRO A 1 193 ? -15.263 3.192 21.180 1.00 78.94 193 PRO A CA 1
ATOM 1462 C C . PRO A 1 193 ? -15.125 1.697 20.855 1.00 78.94 193 PRO A C 1
ATOM 1464 O O . PRO A 1 193 ? -14.161 1.066 21.271 1.00 78.94 193 PRO A O 1
ATOM 1467 N N . ARG A 1 194 ? -16.062 1.119 20.087 1.00 74.50 194 ARG A N 1
ATOM 1468 C CA . ARG A 1 194 ? -16.034 -0.308 19.706 1.00 74.50 194 ARG A CA 1
ATOM 1469 C C . ARG A 1 194 ? -15.109 -0.635 18.531 1.00 74.50 194 ARG A C 1
ATOM 1471 O O . ARG A 1 194 ? -14.758 -1.800 18.360 1.00 74.50 194 ARG A O 1
ATOM 1478 N N . ALA A 1 195 ? -14.742 0.360 17.724 1.00 80.50 195 ALA A N 1
ATOM 1479 C CA . ALA A 1 195 ? -13.875 0.191 16.558 1.00 80.50 195 ALA A CA 1
ATOM 1480 C C . ALA A 1 195 ? -12.452 0.713 16.798 1.00 80.50 195 ALA A C 1
ATOM 1482 O O . ALA A 1 195 ? -11.544 0.368 16.039 1.00 80.50 195 ALA A O 1
ATOM 1483 N N . ARG A 1 196 ? -12.258 1.532 17.840 1.00 86.75 196 ARG A N 1
ATOM 1484 C CA . ARG A 1 196 ? -10.994 2.178 18.186 1.00 86.75 196 ARG A CA 1
ATOM 1485 C C . ARG A 1 196 ? -9.889 1.139 18.450 1.00 86.75 196 ARG A C 1
ATOM 1487 O O . ARG A 1 196 ? -9.992 0.390 19.421 1.00 86.75 196 ARG A O 1
ATOM 1494 N N . PRO A 1 197 ? -8.816 1.106 17.637 1.00 90.81 197 PRO A N 1
ATOM 1495 C CA . PRO A 1 197 ? -7.692 0.207 17.842 1.00 90.81 197 PRO A CA 1
ATOM 1496 C C . PRO A 1 197 ? -6.985 0.505 19.159 1.00 90.81 197 PRO A C 1
ATOM 1498 O O . PRO A 1 197 ? -6.752 1.670 19.464 1.00 90.81 197 PRO A O 1
ATOM 1501 N N . ARG A 1 198 ? -6.547 -0.504 19.916 1.00 90.56 198 ARG A N 1
ATOM 1502 C CA . ARG A 1 198 ? -5.625 -0.229 21.039 1.00 90.56 198 ARG A CA 1
ATOM 1503 C C . ARG A 1 198 ? -4.290 0.302 20.528 1.00 90.56 198 ARG A C 1
ATOM 1505 O O . ARG A 1 198 ? -3.732 1.220 21.109 1.00 90.56 198 ARG A O 1
ATOM 1512 N N . ARG A 1 199 ? -3.820 -0.240 19.401 1.00 92.25 199 ARG A N 1
ATOM 1513 C CA . ARG A 1 199 ? -2.561 0.156 18.771 1.00 92.25 199 ARG A CA 1
ATOM 1514 C C . ARG A 1 199 ? -2.722 0.427 17.282 1.00 92.25 199 ARG A C 1
ATOM 1516 O O . ARG A 1 199 ? -3.409 -0.326 16.591 1.00 92.25 199 ARG A O 1
ATOM 1523 N N . VAL A 1 200 ? -2.039 1.459 16.798 1.00 93.50 200 VAL A N 1
ATOM 1524 C CA . VAL A 1 200 ? -1.898 1.766 15.369 1.00 93.50 200 VAL A CA 1
ATOM 1525 C C . VAL A 1 200 ? -0.423 1.665 14.990 1.00 93.50 200 VAL A C 1
ATOM 1527 O O . VAL A 1 200 ? 0.439 2.235 15.662 1.00 93.50 200 VAL A O 1
ATOM 1530 N N . ILE A 1 201 ? -0.133 0.913 13.930 1.00 93.06 201 ILE A N 1
ATOM 1531 C CA . ILE A 1 201 ? 1.201 0.768 13.347 1.00 93.06 201 ILE A CA 1
ATOM 1532 C C . ILE A 1 201 ? 1.110 1.152 11.877 1.00 93.06 201 ILE A C 1
ATOM 1534 O O . ILE A 1 201 ? 0.287 0.589 11.159 1.00 93.06 201 ILE A O 1
ATOM 1538 N N . PHE A 1 202 ? 1.946 2.086 11.433 1.00 91.44 202 PHE A N 1
ATOM 1539 C CA . PHE A 1 202 ? 1.994 2.484 10.026 1.00 91.44 202 PHE A CA 1
ATOM 1540 C C . PHE A 1 202 ? 3.403 2.857 9.567 1.00 91.44 202 PHE A C 1
ATOM 1542 O O . PHE A 1 202 ? 4.279 3.162 10.392 1.00 91.44 202 PHE A O 1
ATOM 1549 N N . GLU A 1 203 ? 3.628 2.827 8.252 1.00 85.94 203 GLU A N 1
ATOM 1550 C CA . GLU A 1 203 ? 4.956 3.000 7.675 1.00 85.94 203 GLU A CA 1
ATOM 1551 C C . GLU A 1 203 ? 5.281 4.472 7.371 1.00 85.94 203 GLU A C 1
ATOM 1553 O O . GLU A 1 203 ? 5.225 4.960 6.242 1.00 85.94 203 GLU A O 1
ATOM 1558 N N . ALA A 1 204 ? 5.683 5.208 8.412 1.00 82.38 204 ALA A N 1
ATOM 1559 C CA . ALA A 1 204 ? 5.926 6.652 8.350 1.00 82.38 204 ALA A CA 1
ATOM 1560 C C . ALA A 1 204 ? 6.927 7.094 7.262 1.00 82.38 204 ALA A C 1
ATOM 1562 O O . ALA A 1 204 ? 6.847 8.228 6.789 1.00 82.38 204 ALA A O 1
ATOM 1563 N N . LYS A 1 205 ? 7.853 6.218 6.839 1.00 82.12 205 LYS A N 1
ATOM 1564 C CA . LYS A 1 205 ? 8.884 6.539 5.832 1.00 82.12 205 LYS A CA 1
ATOM 1565 C C . LYS A 1 205 ? 8.302 6.898 4.455 1.00 82.12 205 LYS A C 1
ATOM 1567 O O . LYS A 1 205 ? 8.997 7.516 3.649 1.00 82.12 205 LYS A O 1
ATOM 1572 N N . HIS A 1 206 ? 7.060 6.498 4.172 1.00 81.19 206 HIS A N 1
ATOM 1573 C CA . HIS A 1 206 ? 6.397 6.786 2.900 1.00 81.19 206 HIS A CA 1
ATOM 1574 C C . HIS A 1 206 ? 5.679 8.140 2.882 1.00 81.19 206 HIS A C 1
ATOM 1576 O O . HIS A 1 206 ? 5.368 8.660 1.809 1.00 81.19 206 HIS A O 1
ATOM 1582 N N . LEU A 1 207 ? 5.442 8.747 4.048 1.00 85.38 207 LEU A N 1
ATOM 1583 C CA . LEU A 1 207 ? 4.752 10.027 4.145 1.00 85.38 207 LEU A CA 1
ATOM 1584 C C . LEU A 1 207 ? 5.728 11.197 4.001 1.00 85.38 207 LEU A C 1
ATOM 1586 O O . LEU A 1 207 ? 6.827 11.209 4.556 1.00 85.38 207 LEU A O 1
ATOM 1590 N N . VAL A 1 208 ? 5.295 12.232 3.279 1.00 86.50 208 VAL A N 1
ATOM 1591 C CA . VAL A 1 208 ? 5.956 13.544 3.341 1.00 86.50 208 VAL A CA 1
ATOM 1592 C C . VAL A 1 208 ? 5.704 14.189 4.714 1.00 86.50 208 VAL A C 1
ATOM 1594 O O . VAL A 1 208 ? 4.686 13.874 5.342 1.00 86.50 208 VAL A O 1
ATOM 1597 N N . PRO A 1 209 ? 6.580 15.093 5.195 1.00 87.00 209 PRO A N 1
ATOM 1598 C CA . PRO A 1 209 ? 6.481 15.659 6.544 1.00 87.00 209 PRO A CA 1
ATOM 1599 C C . PRO A 1 209 ? 5.113 16.266 6.883 1.00 87.00 209 PRO A C 1
ATOM 1601 O O . PRO A 1 209 ? 4.646 16.143 8.011 1.00 87.00 209 PRO A O 1
ATOM 1604 N N . GLU A 1 210 ? 4.444 16.900 5.921 1.00 89.94 210 GLU A N 1
ATOM 1605 C CA . GLU A 1 210 ? 3.111 17.494 6.087 1.00 89.94 210 GLU A CA 1
ATOM 1606 C C . GLU A 1 210 ? 2.051 16.421 6.368 1.00 89.94 210 GLU A C 1
ATOM 1608 O O . GLU A 1 210 ? 1.290 16.538 7.327 1.00 89.94 210 GLU A O 1
ATOM 1613 N N . ARG A 1 211 ? 2.036 15.349 5.564 1.00 90.19 211 ARG A N 1
ATOM 1614 C CA . ARG A 1 211 ? 1.094 14.226 5.703 1.00 90.19 211 ARG A CA 1
ATOM 1615 C C . ARG A 1 211 ? 1.349 13.440 6.983 1.00 90.19 211 ARG A C 1
ATOM 1617 O O . ARG A 1 211 ? 0.406 13.079 7.681 1.00 90.19 211 ARG A O 1
ATOM 1624 N N . PHE A 1 212 ? 2.620 13.240 7.336 1.00 89.62 212 PHE A N 1
ATOM 1625 C CA . PHE A 1 212 ? 2.991 12.632 8.611 1.00 89.62 212 PHE A CA 1
ATOM 1626 C C . PHE A 1 212 ? 2.472 13.459 9.791 1.00 89.62 212 PHE A C 1
ATOM 1628 O O . PHE A 1 212 ? 1.797 12.916 10.661 1.00 89.62 212 PHE A O 1
ATOM 1635 N N . ARG A 1 213 ? 2.711 14.779 9.800 1.00 88.00 213 ARG A N 1
ATOM 1636 C CA . ARG A 1 213 ? 2.188 15.672 10.847 1.00 88.00 213 ARG A CA 1
ATOM 1637 C C . ARG A 1 213 ? 0.665 15.606 10.941 1.00 88.00 213 ARG A C 1
ATOM 1639 O O . ARG A 1 213 ? 0.151 15.492 12.045 1.00 88.00 213 ARG A O 1
ATOM 1646 N N . ALA A 1 214 ? -0.045 15.603 9.813 1.00 89.62 214 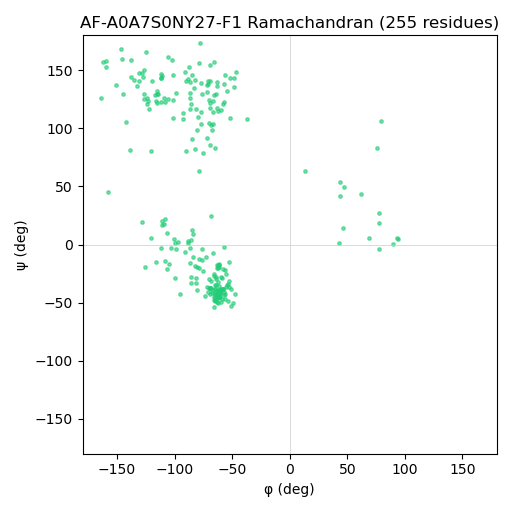ALA A N 1
ATOM 1647 C CA . ALA A 1 214 ? -1.502 15.478 9.799 1.00 89.62 214 ALA A CA 1
ATOM 1648 C C . ALA A 1 214 ? -1.992 14.146 10.403 1.00 89.62 214 ALA A C 1
ATOM 1650 O O . ALA A 1 214 ? -2.906 14.147 11.231 1.00 89.62 214 ALA A O 1
ATOM 1651 N N . ALA A 1 215 ? -1.362 13.020 10.046 1.00 90.75 215 ALA A N 1
ATOM 1652 C CA . ALA A 1 215 ? -1.660 11.710 10.628 1.00 90.75 215 ALA A CA 1
ATOM 1653 C C . ALA A 1 215 ? -1.421 11.686 12.146 1.00 90.75 215 ALA A C 1
ATOM 1655 O O . ALA A 1 215 ? -2.272 11.221 12.906 1.00 90.75 215 ALA A O 1
ATOM 1656 N N . VAL A 1 216 ? -0.287 12.236 12.591 1.00 89.31 216 VAL A N 1
ATOM 1657 C CA . VAL A 1 216 ? 0.077 12.342 14.009 1.00 89.31 216 VAL A CA 1
ATOM 1658 C C . VAL A 1 216 ? -0.917 13.202 14.780 1.00 89.31 216 VAL A C 1
ATOM 1660 O O . VAL A 1 216 ? -1.438 12.749 15.795 1.00 89.31 216 VAL A O 1
ATOM 1663 N N . SER A 1 217 ? -1.227 14.405 14.292 1.00 89.38 217 SER A N 1
ATOM 1664 C CA . SER A 1 217 ? -2.184 15.298 14.949 1.00 89.38 217 SER A CA 1
ATOM 1665 C C . SER A 1 217 ? -3.557 14.646 15.097 1.00 89.38 217 SER A C 1
ATOM 1667 O O . SER A 1 217 ? -4.183 14.787 16.142 1.00 89.38 217 SER A O 1
ATOM 1669 N N . ARG A 1 218 ? -4.005 13.870 14.103 1.00 90.56 218 ARG A N 1
ATOM 1670 C CA . ARG A 1 218 ? -5.265 13.118 14.180 1.00 90.56 218 ARG A CA 1
ATOM 1671 C C . ARG A 1 218 ? -5.225 12.015 15.240 1.00 90.56 218 ARG A C 1
ATOM 1673 O O . ARG A 1 218 ? -6.167 11.885 16.017 1.00 90.56 218 ARG A O 1
ATOM 1680 N N . LEU A 1 219 ? -4.145 11.235 15.298 1.00 91.62 219 LEU A N 1
ATOM 1681 C CA . LEU A 1 219 ? -3.962 10.207 16.329 1.00 91.62 219 LEU A CA 1
ATOM 1682 C C . LEU A 1 219 ? -3.928 10.833 17.733 1.00 91.62 219 LEU A C 1
ATOM 1684 O O . LEU A 1 219 ? -4.635 10.372 18.627 1.00 91.62 219 LEU A O 1
ATOM 1688 N N . GLN A 1 220 ? -3.187 11.926 17.915 1.00 89.31 220 GLN A N 1
ATOM 1689 C CA . GLN A 1 220 ? -3.113 12.656 19.184 1.00 89.31 220 GLN A CA 1
ATOM 1690 C C . GLN A 1 220 ? -4.462 13.250 19.597 1.00 89.31 220 GLN A C 1
ATOM 1692 O O . GLN A 1 220 ? -4.852 13.115 20.754 1.00 89.31 220 GLN A O 1
ATOM 1697 N N . ALA A 1 221 ? -5.216 13.830 18.657 1.00 89.06 221 ALA A N 1
ATOM 1698 C CA . ALA A 1 221 ? -6.575 14.312 18.908 1.00 89.06 221 ALA A CA 1
ATOM 1699 C C . ALA A 1 221 ? -7.518 13.185 19.365 1.00 89.06 221 ALA A C 1
ATOM 1701 O O . ALA A 1 221 ? -8.449 13.426 20.127 1.00 89.06 221 ALA A O 1
ATOM 1702 N N . CYS A 1 222 ? -7.241 11.943 18.957 1.00 88.06 222 CYS A N 1
ATOM 1703 C CA . CYS A 1 222 ? -7.964 10.763 19.419 1.00 88.06 222 CYS A CA 1
ATOM 1704 C C . CYS A 1 222 ? -7.417 10.178 20.733 1.00 88.06 222 CYS A C 1
ATOM 1706 O O . CYS A 1 222 ? -7.902 9.138 21.168 1.00 88.06 222 CYS A O 1
ATOM 1708 N N . GLY A 1 223 ? -6.420 10.795 21.374 1.00 89.81 223 GLY A N 1
ATOM 1709 C CA . GLY A 1 223 ? -5.806 10.314 22.616 1.00 89.81 223 GLY A CA 1
ATOM 1710 C C . GLY A 1 223 ? -4.826 9.153 22.426 1.00 89.81 223 GLY A C 1
ATOM 1711 O O . GLY A 1 223 ? -4.696 8.312 23.316 1.00 89.81 223 GLY A O 1
ATOM 1712 N N . TYR A 1 224 ? -4.198 9.044 21.252 1.00 89.81 224 TYR A N 1
ATOM 1713 C CA . TYR A 1 224 ? -3.053 8.156 21.059 1.00 89.81 224 TYR A CA 1
ATOM 1714 C C . TYR A 1 224 ? -1.749 8.868 21.394 1.00 89.81 224 TYR A C 1
ATOM 1716 O O . TYR A 1 224 ? -1.535 10.026 21.032 1.00 89.81 224 TYR A O 1
ATOM 1724 N N . GLU A 1 225 ? -0.839 8.119 21.997 1.00 88.50 225 GLU A N 1
ATOM 1725 C CA . GLU A 1 225 ? 0.520 8.541 22.282 1.00 88.50 225 GLU A CA 1
ATOM 1726 C C . GLU A 1 225 ? 1.498 7.762 21.413 1.00 88.50 225 GLU A C 1
ATOM 1728 O O . GLU A 1 225 ? 1.301 6.583 21.106 1.00 88.50 225 GLU A O 1
ATOM 1733 N N . CYS A 1 226 ? 2.575 8.427 21.009 1.00 83.69 226 CYS A N 1
ATOM 1734 C CA . CYS A 1 226 ? 3.644 7.745 20.310 1.00 83.69 226 CYS A CA 1
ATOM 1735 C C . CYS A 1 226 ? 4.487 6.930 21.285 1.00 83.69 226 CYS A C 1
ATOM 1737 O O . CYS A 1 226 ? 5.037 7.472 22.240 1.00 83.69 226 CYS A O 1
ATOM 1739 N N . VAL A 1 227 ? 4.698 5.659 20.958 1.00 81.56 227 VAL A N 1
ATOM 1740 C CA . VAL A 1 227 ? 5.594 4.763 21.695 1.00 81.56 227 VAL A CA 1
ATOM 1741 C C . VAL A 1 227 ? 6.952 4.629 21.003 1.00 81.56 227 VAL A C 1
ATOM 1743 O O . VAL A 1 227 ? 7.962 4.390 21.662 1.00 81.56 227 VAL A O 1
ATOM 1746 N N . GLN A 1 228 ? 7.015 4.775 19.673 1.00 75.44 228 GLN A N 1
ATOM 1747 C CA . GLN A 1 228 ? 8.261 4.579 18.930 1.00 75.44 228 GLN A CA 1
ATOM 1748 C C . GLN A 1 228 ? 8.350 5.412 17.640 1.00 75.44 228 GLN A C 1
ATOM 1750 O O . GLN A 1 228 ? 7.419 5.428 16.840 1.00 75.44 228 GLN A O 1
ATOM 1755 N N . ASN A 1 229 ? 9.532 6.004 17.404 1.00 68.62 229 ASN A N 1
ATOM 1756 C CA . ASN A 1 229 ? 9.960 6.650 16.150 1.00 68.62 229 ASN A CA 1
ATOM 1757 C C . ASN A 1 229 ? 9.126 7.866 15.681 1.00 68.62 229 ASN A C 1
ATOM 1759 O O . ASN A 1 229 ? 8.870 7.999 14.488 1.00 68.62 229 ASN A O 1
ATOM 1763 N N . CYS A 1 230 ? 8.753 8.788 16.578 1.00 67.12 230 CYS A N 1
ATOM 1764 C CA . CYS A 1 230 ? 7.902 9.943 16.224 1.00 67.12 230 CYS A CA 1
ATOM 1765 C C . CYS A 1 230 ? 8.589 11.308 16.212 1.00 67.12 230 CYS A C 1
ATOM 1767 O O . CYS A 1 230 ? 7.906 12.331 16.244 1.00 67.12 230 CYS A O 1
ATOM 1769 N N . ASN A 1 231 ? 9.923 11.358 16.158 1.00 62.25 231 ASN A N 1
ATOM 1770 C CA . ASN A 1 231 ? 10.607 12.642 16.024 1.00 62.25 231 ASN A CA 1
ATOM 1771 C C . ASN A 1 231 ? 10.204 13.313 14.702 1.00 62.25 231 ASN A C 1
ATOM 1773 O O . ASN A 1 231 ? 10.506 12.822 13.616 1.00 62.25 231 ASN A O 1
ATOM 1777 N N . ALA A 1 232 ? 9.519 14.451 14.834 1.00 53.59 232 ALA A N 1
ATOM 1778 C CA . ALA A 1 232 ? 8.859 15.194 13.764 1.00 53.59 232 ALA A CA 1
ATOM 1779 C C . ALA A 1 232 ? 9.810 15.820 12.731 1.00 53.59 232 ALA A C 1
ATOM 1781 O O . ALA A 1 232 ? 9.345 16.373 11.737 1.00 53.59 232 ALA A O 1
ATOM 1782 N N . SER A 1 233 ? 11.124 15.774 12.960 1.00 53.97 233 SER A N 1
ATOM 1783 C CA . SER A 1 233 ? 12.094 16.456 12.106 1.00 53.97 233 SER A CA 1
ATOM 1784 C C . SER A 1 233 ? 12.410 15.684 10.826 1.00 53.97 233 SER A C 1
ATOM 1786 O O . SER A 1 233 ? 12.497 16.319 9.783 1.00 53.97 233 SER A O 1
ATOM 1788 N N . VAL A 1 234 ? 12.524 14.350 10.857 1.00 51.00 234 VAL A N 1
ATOM 1789 C CA . VAL A 1 234 ? 12.662 13.485 9.665 1.00 51.00 234 VAL A CA 1
ATOM 1790 C C . VAL A 1 234 ? 12.352 12.032 10.072 1.00 51.00 234 VAL A C 1
ATOM 1792 O O . VAL A 1 234 ? 13.025 11.528 10.977 1.00 51.00 234 VAL A O 1
ATOM 1795 N N . PRO A 1 235 ? 11.425 11.299 9.421 1.00 49.31 235 PRO A N 1
ATOM 1796 C CA . PRO A 1 235 ? 11.259 9.874 9.686 1.00 49.31 235 PRO A CA 1
ATOM 1797 C C . PRO A 1 235 ? 12.456 9.115 9.093 1.00 49.31 235 PRO A C 1
ATOM 1799 O O . PRO A 1 235 ? 12.467 8.734 7.928 1.00 49.31 235 PRO A O 1
ATOM 1802 N N . THR A 1 236 ? 13.504 8.908 9.891 1.00 43.62 236 THR A N 1
ATOM 1803 C CA . THR A 1 236 ? 14.647 8.046 9.533 1.00 43.62 236 THR A CA 1
ATOM 1804 C C . THR A 1 236 ? 14.428 6.580 9.929 1.00 43.62 236 THR A C 1
ATOM 1806 O O . 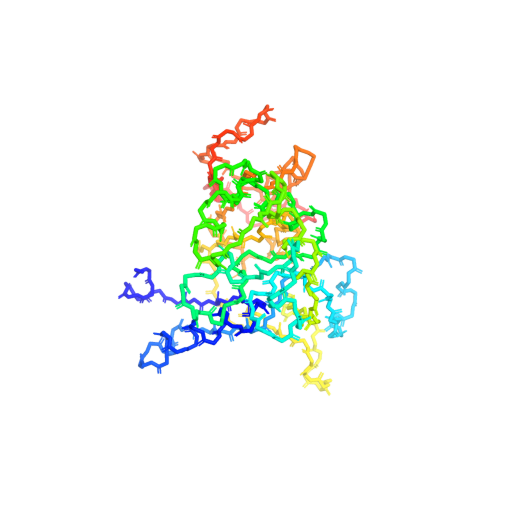THR A 1 236 ? 15.300 5.745 9.692 1.00 43.62 236 THR A O 1
ATOM 1809 N N . ARG A 1 237 ? 13.269 6.228 10.511 1.00 44.44 237 ARG A N 1
ATOM 1810 C CA . ARG A 1 237 ? 12.915 4.854 10.911 1.00 44.44 237 ARG A CA 1
ATOM 1811 C C . ARG A 1 237 ? 11.528 4.432 10.422 1.00 44.44 237 ARG A C 1
ATOM 1813 O O . ARG A 1 237 ? 10.627 5.251 10.296 1.00 44.44 237 ARG A O 1
ATOM 1820 N N . ALA A 1 238 ? 11.413 3.132 10.143 1.00 50.59 238 ALA A N 1
ATOM 1821 C CA . ALA A 1 238 ? 10.390 2.537 9.285 1.00 50.59 238 ALA A CA 1
ATOM 1822 C C . ALA A 1 238 ? 8.971 2.497 9.879 1.00 50.59 238 ALA A C 1
ATOM 1824 O O . ALA A 1 238 ? 8.023 2.716 9.142 1.00 50.59 238 ALA A O 1
ATOM 1825 N N . LEU A 1 239 ? 8.799 2.264 11.185 1.00 54.53 239 LEU A N 1
ATOM 1826 C CA . LEU A 1 239 ? 7.478 2.022 11.784 1.00 54.53 239 LEU A CA 1
ATOM 1827 C C . LEU A 1 239 ? 7.175 3.027 12.897 1.00 54.53 239 LEU A C 1
ATOM 1829 O O . LEU A 1 239 ? 7.942 3.116 13.862 1.00 54.53 239 LEU A O 1
ATOM 1833 N N . GLY A 1 240 ? 6.057 3.744 12.770 1.00 57.44 240 GLY A N 1
ATOM 1834 C CA . GLY A 1 240 ? 5.461 4.513 13.859 1.00 57.44 240 GLY A CA 1
ATOM 1835 C C . GLY A 1 240 ? 4.537 3.612 14.671 1.00 57.44 240 GLY A C 1
ATOM 1836 O O . GLY A 1 240 ? 3.658 2.971 14.098 1.00 57.44 240 GLY A O 1
ATOM 1837 N N . VAL A 1 241 ? 4.738 3.544 15.988 1.00 67.19 241 VAL A N 1
ATOM 1838 C CA . VAL A 1 241 ? 3.898 2.744 16.896 1.00 67.19 241 VAL A CA 1
ATOM 1839 C C . VAL A 1 241 ? 3.184 3.676 17.859 1.00 67.19 241 VAL A C 1
ATOM 1841 O O . VAL A 1 241 ? 3.839 4.434 18.573 1.00 67.19 241 VAL A O 1
ATOM 1844 N N . TRP A 1 242 ? 1.857 3.589 17.883 1.00 71.75 242 TRP A N 1
ATOM 1845 C CA . TRP A 1 242 ? 0.992 4.468 18.663 1.00 71.75 242 TRP A CA 1
ATOM 1846 C C . TRP A 1 242 ? 0.064 3.653 19.549 1.00 71.75 242 TRP A C 1
ATOM 1848 O O . TRP A 1 242 ? -0.594 2.737 19.054 1.00 71.75 242 TRP A O 1
ATOM 1858 N N . ASP A 1 243 ? 0.006 3.980 20.835 1.00 68.75 243 ASP A N 1
ATOM 1859 C CA . ASP A 1 243 ? -0.843 3.306 21.821 1.00 68.75 243 ASP A CA 1
ATOM 1860 C C . ASP A 1 243 ? -1.946 4.253 22.280 1.00 68.75 243 ASP A C 1
ATOM 1862 O O . ASP A 1 243 ? -1.731 5.459 22.396 1.00 68.75 243 ASP A O 1
ATOM 1866 N N . ALA A 1 244 ? -3.142 3.727 22.510 1.00 57.81 244 ALA A N 1
ATOM 1867 C CA . ALA A 1 244 ? -4.172 4.494 23.187 1.00 57.81 244 ALA A CA 1
ATOM 1868 C C . ALA A 1 244 ? -3.721 4.659 24.644 1.00 57.81 244 ALA A C 1
ATOM 1870 O O . ALA A 1 244 ? -3.551 3.660 25.344 1.00 57.81 244 ALA A O 1
ATOM 1871 N N . GLY A 1 245 ? -3.501 5.897 25.095 1.00 52.25 245 GLY A N 1
ATOM 1872 C CA . GLY A 1 245 ? -3.079 6.153 26.471 1.00 52.25 245 GLY A CA 1
ATOM 1873 C C . GLY A 1 245 ? -4.009 5.463 27.478 1.00 52.25 245 GLY A C 1
ATOM 1874 O O . GLY A 1 245 ? -5.223 5.358 27.265 1.00 52.25 245 GLY A O 1
ATOM 1875 N N . ALA A 1 246 ? -3.446 4.962 28.579 1.00 47.62 246 ALA A N 1
ATOM 1876 C CA . ALA A 1 246 ? -4.248 4.450 29.680 1.00 47.62 246 ALA A CA 1
ATOM 1877 C C . ALA A 1 246 ? -5.006 5.632 30.309 1.00 47.62 246 ALA A C 1
ATOM 1879 O O . ALA A 1 246 ? -4.386 6.504 30.901 1.00 47.62 246 ALA A O 1
ATOM 1880 N N . PHE A 1 247 ? -6.337 5.623 30.193 1.00 38.72 247 PHE A N 1
ATOM 1881 C CA . PHE A 1 247 ? -7.293 6.598 30.739 1.00 38.72 247 PHE A CA 1
ATOM 1882 C C . PHE A 1 247 ? -7.475 7.930 29.988 1.00 38.72 247 PHE A C 1
ATOM 1884 O O . PHE A 1 247 ? -6.771 8.909 30.197 1.00 38.72 247 PHE A O 1
ATOM 1891 N N . ALA A 1 248 ? -8.619 8.022 29.309 1.00 34.88 248 ALA A N 1
ATOM 1892 C CA . ALA A 1 248 ? -9.603 9.053 29.624 1.00 34.88 248 ALA A CA 1
ATOM 1893 C C . ALA A 1 248 ? -10.977 8.370 29.696 1.00 34.88 248 ALA A C 1
ATOM 1895 O O . ALA A 1 248 ? -11.287 7.505 28.874 1.00 34.88 248 ALA A O 1
ATOM 1896 N N . SER A 1 249 ? -11.780 8.709 30.706 1.00 41.28 249 SER A N 1
ATOM 1897 C CA . SER A 1 249 ? -13.189 8.306 30.772 1.00 41.28 249 SER A CA 1
ATOM 1898 C C . SER A 1 249 ? -13.873 8.613 29.425 1.00 41.28 249 SER A C 1
ATOM 1900 O O . SER A 1 249 ? -13.569 9.656 28.840 1.00 41.28 249 SER A O 1
ATOM 1902 N N . PRO A 1 250 ? -14.807 7.778 28.920 1.00 45.78 250 PRO A N 1
ATOM 1903 C CA . PRO A 1 250 ? -15.503 8.015 27.646 1.00 45.78 250 PRO A CA 1
ATOM 1904 C C . PRO A 1 250 ? -16.173 9.395 27.527 1.00 45.78 250 PRO A C 1
ATOM 1906 O O . PRO A 1 250 ? -16.539 9.811 26.436 1.00 45.78 250 PRO A O 1
ATOM 1909 N N . THR A 1 251 ? -16.338 10.097 28.649 1.00 42.97 251 THR A N 1
ATOM 1910 C CA . THR A 1 251 ? -16.980 11.403 28.786 1.00 42.97 251 THR A CA 1
ATOM 1911 C C . THR A 1 251 ? -16.089 12.618 28.496 1.00 42.97 251 THR A C 1
ATOM 1913 O O . THR A 1 251 ? -16.634 13.711 28.389 1.00 42.97 251 THR A O 1
ATOM 1916 N N . THR A 1 252 ? -14.764 12.480 28.349 1.00 42.41 252 THR A N 1
ATOM 1917 C CA . THR A 1 252 ? -13.853 13.626 28.098 1.00 42.41 252 THR A CA 1
ATOM 1918 C C . THR A 1 252 ? -13.060 13.549 26.797 1.00 42.41 252 THR A C 1
ATOM 1920 O O . THR A 1 252 ? -12.234 14.423 26.535 1.00 42.41 252 THR A O 1
ATOM 1923 N N . LEU A 1 253 ? -13.314 12.554 25.944 1.00 46.69 253 LEU A N 1
ATOM 1924 C CA . LEU A 1 253 ? -12.785 12.581 24.584 1.00 46.69 253 LEU A CA 1
ATOM 1925 C C . LEU A 1 253 ? -13.502 13.705 23.828 1.00 46.69 253 LEU A C 1
ATOM 1927 O O . LEU A 1 253 ? -14.654 13.551 23.426 1.00 46.69 253 LEU A O 1
ATOM 1931 N N . GLY A 1 254 ? -12.817 14.841 23.656 1.00 46.59 254 GLY A N 1
ATOM 1932 C CA . GLY A 1 254 ? -13.193 15.834 22.654 1.00 46.59 254 GLY A CA 1
ATOM 1933 C C . GLY A 1 254 ? -13.468 15.135 21.322 1.00 46.59 254 GLY A C 1
ATOM 1934 O O . GLY A 1 254 ? -12.916 14.064 21.049 1.00 46.59 254 GLY A O 1
ATOM 1935 N N . THR A 1 255 ? -14.380 15.689 20.528 1.00 48.69 255 THR A N 1
ATOM 1936 C CA . THR A 1 255 ? -14.836 15.074 19.279 1.00 48.69 255 THR A CA 1
ATOM 1937 C C . THR A 1 255 ? -13.635 14.710 18.406 1.00 48.69 255 THR A C 1
ATOM 1939 O O . THR A 1 255 ? -12.924 15.569 17.894 1.00 48.69 255 THR A O 1
ATOM 1942 N N . CYS A 1 256 ? -13.369 13.409 18.294 1.00 56.41 256 CYS A N 1
ATOM 1943 C CA . CYS A 1 256 ? -12.353 12.856 17.410 1.00 56.41 256 CYS A CA 1
ATOM 1944 C C . CYS A 1 256 ? -12.820 13.051 15.954 1.00 56.41 256 CYS A C 1
ATOM 1946 O O . CYS A 1 256 ? -13.479 12.162 15.415 1.00 56.41 256 CYS A O 1
ATOM 1948 N N . GLU A 1 257 ? -12.547 14.208 15.339 1.00 51.59 257 GLU A N 1
ATOM 1949 C 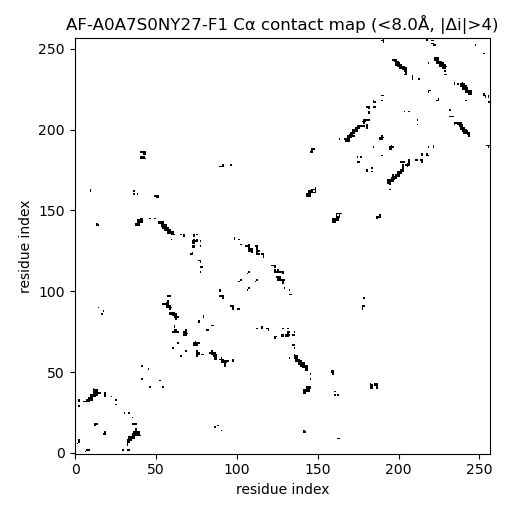CA . GLU A 1 257 ? -12.977 14.552 13.961 1.00 51.59 257 GLU A CA 1
ATOM 1950 C C . GLU A 1 257 ? -11.910 14.315 12.868 1.00 51.59 257 GLU A C 1
ATOM 1952 O O . GLU A 1 257 ? -10.724 14.680 13.019 1.00 51.59 257 GLU A O 1
#

Foldseek 3Di:
DCLVVPAADQDEDQPPVVLVVVCVVCVPPSVVRYHYHNFDADFPVPVPPLQWDWAKKKWFFLACPLVCDPPQQAHSCLVDPHPDRDIDPDIASDPVLNLVVCCVVPPQAQVSQVSSCVVVVHHHDRRSVSNNRVSRMDIDTTTHEACDPDDDDPPDPPPHDNRCVPVFAAQEAEDERQACRLSVLVRQPCLDPRRNHQKYKYFLQNYDLVSLVSSVVLCVLSQKDWPDQNPSPHRPDTMTMIGRDDDDDNVPSDPSD

Sequence (257 aa):
QAVKSGWNAVLLEPMAAAFARLASRYSNHTLSRVRLHNAAVCPKAQKASCQEPTMPMYYVDFTNATGNWGTAQADARCLSAAGQHSLSEISSFSRSHLMKHQRMNNPYGGRACVGCSARLNRSYPINCLKFVIKHNIRSRDVRCACFDGDAAPHDEPRGAVDVLGGVPNTSLLVIDAEGHDDEVIAAYPLGRPRARPRRVIFEAKHLVPERFRAAVSRLQACGYECVQNCNASVPTRALGVWDAGAFASPTTLGTCE

Secondary structure (DSSP, 8-state):
-TTTTT--EEEE---HHHHHHHHHHH-SS-TTTEEEE--EEPPGGGGGG-S--EEEEEEEE-SGGGS-TT-TTT-GGGTSSTT---EEEEEES-HHHHHHHHHHHS--SHHHHHHHHHHTTS---TTHHHHHHHHHEEEEEEEEEE---S---TTS---SEESSTT-----EEEE--TT-HHHHHHHS-TT-TTT--SEEEE-GGGS-HHHHHHHHHHHHHTTEEEEES--TT---SS-EEEEE-S---TTS-----

Radius of gyration: 20.88 Å; Cα contacts (8 Å, |Δi|>4): 441; chains: 1; bounding box: 58×42×58 Å

Nearest PDB structures (foldseek):
  3id6-assembly1_C-2  TM=4.120E-01  e=9.084E-01  Saccharolobus solfataricus
  3d3s-assembly1_B  TM=5.794E-01  e=4.190E+00  Bordetella parapertussis 12822